Protein AF-A0A1L9BIW6-F1 (afdb_monomer)

Solvent-accessible surface area (backbone atoms only — not comparable to full-atom values): 11703 Å² total; per-residue (Å²): 132,83,75,83,75,56,72,72,67,58,77,71,33,64,65,61,50,49,56,53,51,51,55,52,52,51,54,51,49,52,49,52,56,39,22,56,71,61,49,78,62,51,58,61,81,72,60,70,69,58,55,50,70,73,57,73,88,76,82,61,98,62,96,82,77,62,61,72,62,50,51,51,52,51,61,65,61,35,72,36,51,63,15,77,82,50,83,73,64,99,74,68,57,78,56,72,68,55,56,53,51,48,51,53,47,63,73,65,62,56,44,80,90,45,60,93,50,19,55,67,60,52,54,49,50,53,53,51,51,48,51,54,33,45,77,70,66,75,45,75,72,79,88,72,75,70,58,72,74,71,50,64,67,50,79,74,56,80,78,90,64,86,77,67,96,80,74,79,79,80,77,78,82,75,80,81,77,87,78,90,132

Radius of gyration: 25.52 Å; Cα contacts (8 Å, |Δi|>4): 72; chains: 1; bounding box: 66×35×83 Å

Secondary structure (DSSP, 8-state):
-PPPPPHHHHHT-HHHHHHHHHHHHHHHHHHHHHHHTT-S-SS----HHHHHHHS-----SS----HHHHHHHHHHHS--TTSTT----SSPPPPHHHHHHHHHHHHH---SSSGGG-HHHHHHHHHHHHHHHHHTT-SSSGGG--STTTHHHHTTS-------TTPPPPPP----PPPP-

Foldseek 3Di:
DDDPDDPVVVVPDPVVVVVVVVLVVVLVVVLLVCQLVQHDDQAPDDPVVVVCVVDDDPPDPDDPDDPSVVVSCVSNNDRSQSHPPPPDDPDGDDDPVVVVVVVVCVVLVQDPPACVSPVPVVVVVLVVVLVVCVVVVNDDHPPPPPDPPRVVVVVPDPPPDDDDPDDDDDDDDPPDDDDDD

Sequence (181 aa):
MASPRTPLATDYDAEHFRQFGHQLVDQLADHLARTTRREGPVLPWAPPEVHLANFPADFPEEPTGDVPALLARVVEGSHHLHHPHYVGHQVSAPLPLAALCDFVSSFLNNGMAVYDMGPIVTAMEHNVLGWMAGKRGLLPRADDARWAGVAAHHAHQPAHHGRGPGSPAPGGVRAIGMHPR

Mean predicted aligned error: 12.95 Å

Organism: NCBI:txid83449

pLDDT: mean 78.14, std 21.69, range [30.7, 97.88]

Structure (mmCIF, N/CA/C/O backbone):
data_AF-A0A1L9BIW6-F1
#
_entry.id   AF-A0A1L9BIW6-F1
#
loop_
_atom_site.group_PDB
_atom_site.id
_atom_site.type_symbol
_atom_site.label_atom_id
_atom_site.label_alt_id
_atom_site.label_comp_id
_atom_site.label_asym_id
_atom_site.label_entity_id
_atom_site.label_seq_id
_atom_site.pdbx_PDB_ins_code
_atom_site.Cartn_x
_atom_site.Cartn_y
_atom_site.Cartn_z
_atom_site.occupancy
_atom_site.B_iso_or_equiv
_atom_site.auth_seq_id
_atom_site.auth_comp_id
_atom_site.auth_asym_id
_atom_site.auth_atom_id
_atom_site.pdbx_PDB_model_num
ATOM 1 N N . MET A 1 1 ? 29.116 7.089 29.572 1.00 40.28 1 MET A N 1
ATOM 2 C CA . MET A 1 1 ? 27.753 7.586 29.290 1.00 40.28 1 MET A CA 1
ATOM 3 C C . MET A 1 1 ? 27.655 7.765 27.787 1.00 40.28 1 MET A C 1
ATOM 5 O O . MET A 1 1 ? 28.482 8.483 27.245 1.00 40.28 1 MET A O 1
ATOM 9 N N . ALA A 1 2 ? 26.777 7.025 27.109 1.00 45.25 2 ALA A N 1
ATOM 10 C CA . ALA A 1 2 ? 26.604 7.167 25.664 1.00 45.25 2 ALA A CA 1
ATOM 11 C C . ALA A 1 2 ? 25.952 8.527 25.370 1.00 45.25 2 ALA A C 1
ATOM 13 O O . ALA A 1 2 ? 24.979 8.881 26.034 1.00 45.25 2 ALA A O 1
ATOM 14 N N . SER A 1 3 ? 26.507 9.295 24.428 1.00 46.97 3 SER A N 1
ATOM 15 C CA . SER A 1 3 ? 25.898 10.550 23.976 1.00 46.97 3 SER A CA 1
ATOM 16 C C . SER A 1 3 ? 24.478 10.288 23.458 1.00 46.97 3 SER A C 1
ATOM 18 O O . SER A 1 3 ? 24.279 9.279 22.773 1.00 46.97 3 SER A O 1
ATOM 20 N N . PRO A 1 4 ? 23.499 11.164 23.751 1.00 54.94 4 PRO A N 1
ATOM 21 C CA . PRO A 1 4 ? 22.156 11.027 23.202 1.00 54.94 4 PRO A CA 1
ATOM 22 C C . PRO A 1 4 ? 22.244 11.064 21.672 1.00 54.94 4 PRO A C 1
ATOM 24 O O . PRO A 1 4 ? 22.843 11.977 21.100 1.00 54.94 4 PRO A O 1
ATOM 27 N N . ARG A 1 5 ? 21.713 10.030 21.007 1.00 52.25 5 ARG A N 1
ATOM 28 C CA . ARG A 1 5 ? 21.659 9.974 19.541 1.00 52.25 5 ARG A CA 1
ATOM 29 C C . ARG A 1 5 ? 20.763 11.120 19.062 1.00 52.25 5 ARG A C 1
ATOM 31 O O . ARG A 1 5 ? 19.693 11.333 19.621 1.00 52.25 5 ARG A O 1
ATOM 38 N N . THR A 1 6 ? 21.208 11.868 18.054 1.00 58.28 6 THR A N 1
ATOM 39 C CA . THR A 1 6 ? 20.389 12.887 17.380 1.00 58.28 6 THR A CA 1
ATOM 40 C C . THR A 1 6 ? 19.095 12.234 16.867 1.00 58.28 6 THR A C 1
ATOM 42 O O . THR A 1 6 ? 19.199 11.116 16.363 1.00 58.28 6 THR A O 1
ATOM 45 N N . PRO A 1 7 ? 17.914 12.883 16.944 1.00 62.03 7 PRO A N 1
ATOM 46 C CA . PRO A 1 7 ? 16.628 12.302 16.528 1.00 62.03 7 PRO A CA 1
ATOM 47 C C . PRO A 1 7 ? 16.679 11.582 15.171 1.00 62.03 7 PRO A C 1
ATOM 49 O O . PRO A 1 7 ? 16.325 10.409 15.091 1.00 62.03 7 PRO A O 1
ATOM 52 N N . LEU A 1 8 ? 17.325 12.202 14.175 1.00 62.53 8 LEU A N 1
ATOM 53 C CA . LEU A 1 8 ? 17.546 11.630 12.839 1.00 62.53 8 LEU A CA 1
ATOM 54 C C . LEU A 1 8 ? 18.271 10.275 12.844 1.00 62.53 8 LEU A C 1
ATOM 56 O O . LEU A 1 8 ? 18.006 9.428 12.006 1.00 62.53 8 LEU A O 1
ATOM 60 N N . ALA A 1 9 ? 19.201 10.034 13.770 1.00 63.59 9 ALA A N 1
ATOM 61 C CA . ALA A 1 9 ? 19.929 8.766 13.841 1.00 63.59 9 ALA A CA 1
ATOM 62 C C . ALA A 1 9 ? 19.071 7.608 14.381 1.00 63.59 9 ALA A C 1
ATOM 64 O O . ALA A 1 9 ? 19.502 6.457 14.294 1.00 63.59 9 ALA A O 1
ATOM 65 N N . THR A 1 10 ? 17.911 7.915 14.964 1.00 68.12 10 THR A N 1
ATOM 66 C CA . THR A 1 10 ? 16.912 6.939 15.420 1.00 68.12 10 THR A CA 1
ATOM 67 C C . THR A 1 10 ? 15.959 6.576 14.279 1.00 68.12 10 THR A C 1
ATOM 69 O O . THR A 1 10 ? 15.594 5.414 14.150 1.00 68.12 10 THR A O 1
ATOM 72 N N . ASP A 1 11 ? 15.648 7.527 13.390 1.00 75.38 11 ASP A N 1
ATOM 73 C CA . ASP A 1 11 ? 14.754 7.313 12.238 1.00 75.38 11 ASP A CA 1
ATOM 74 C C . ASP A 1 11 ? 15.328 6.337 11.194 1.00 75.38 11 ASP A C 1
ATOM 76 O O . ASP A 1 11 ? 14.584 5.653 10.495 1.00 75.38 11 ASP A O 1
ATOM 80 N N . TYR A 1 12 ? 16.658 6.231 11.108 1.00 86.44 12 TYR A N 1
ATOM 81 C CA . TYR A 1 12 ? 17.356 5.264 10.246 1.00 86.44 12 TYR A CA 1
ATOM 82 C C . TYR A 1 12 ? 17.760 3.973 10.980 1.00 86.44 12 TYR A C 1
ATOM 84 O O . TYR A 1 12 ? 18.622 3.231 10.501 1.00 86.44 12 TYR A O 1
ATOM 92 N N . ASP A 1 13 ? 17.188 3.692 12.153 1.00 92.25 13 ASP A N 1
ATOM 93 C CA . ASP A 1 13 ? 17.467 2.451 12.869 1.00 92.25 13 ASP A CA 1
ATOM 94 C C . ASP A 1 13 ? 16.784 1.250 12.195 1.00 92.25 13 ASP A C 1
ATOM 96 O O . ASP A 1 13 ? 15.559 1.102 12.187 1.00 92.25 13 ASP A O 1
ATOM 100 N N . ALA A 1 14 ? 17.607 0.355 11.648 1.00 94.44 14 ALA A N 1
ATOM 101 C CA . ALA A 1 14 ? 17.153 -0.841 10.952 1.00 94.44 14 ALA A CA 1
ATOM 102 C C . ALA A 1 14 ? 16.340 -1.790 11.845 1.00 94.44 14 ALA A C 1
ATOM 104 O O . ALA A 1 14 ? 15.481 -2.511 11.334 1.00 94.44 14 ALA A O 1
ATOM 105 N N . GLU A 1 15 ? 16.596 -1.816 13.156 1.00 94.88 15 GLU A N 1
ATOM 106 C CA . GLU A 1 15 ? 15.867 -2.702 14.063 1.00 94.88 15 GLU A CA 1
ATOM 107 C C . GLU A 1 15 ? 14.480 -2.146 14.402 1.00 94.88 15 GLU A C 1
ATOM 109 O O . GLU A 1 15 ? 13.501 -2.894 14.383 1.00 94.88 15 GLU A O 1
ATOM 114 N N . HIS A 1 16 ? 14.357 -0.828 14.580 1.00 90.88 16 HIS A N 1
ATOM 115 C CA . HIS A 1 16 ? 13.048 -0.176 14.658 1.00 90.88 16 HIS A CA 1
ATOM 116 C C . HIS A 1 16 ? 12.237 -0.395 13.372 1.00 90.88 16 HIS A C 1
ATOM 118 O O . HIS A 1 16 ? 11.072 -0.788 13.446 1.00 90.88 16 HIS A O 1
ATOM 124 N N . PHE A 1 17 ? 12.855 -0.233 12.192 1.00 93.38 17 PHE A N 1
ATOM 125 C CA . PHE A 1 17 ? 12.201 -0.530 10.911 1.00 93.38 17 PHE A CA 1
ATOM 126 C C . PHE A 1 17 ? 11.739 -1.990 10.821 1.00 93.38 17 PHE A C 1
ATOM 128 O O . PHE A 1 17 ? 10.617 -2.253 10.391 1.00 93.38 17 PHE A O 1
ATOM 135 N N . ARG A 1 18 ? 12.572 -2.946 11.252 1.00 95.50 18 ARG A N 1
ATOM 136 C CA . ARG A 1 18 ? 12.229 -4.375 11.264 1.00 95.50 18 ARG A CA 1
ATOM 137 C C . ARG A 1 18 ? 10.993 -4.641 12.118 1.00 95.50 18 ARG A C 1
ATOM 139 O O . ARG A 1 18 ? 10.052 -5.270 11.640 1.00 95.50 18 ARG A O 1
ATOM 146 N N . GLN A 1 19 ? 11.001 -4.186 13.368 1.00 94.56 19 GLN A N 1
ATOM 147 C CA . GLN A 1 19 ? 9.917 -4.447 14.316 1.00 94.56 19 GLN A CA 1
ATOM 148 C C . GLN A 1 19 ? 8.600 -3.840 13.831 1.00 94.56 19 GLN A C 1
ATOM 150 O O . GLN A 1 19 ? 7.589 -4.539 13.751 1.00 94.56 19 GLN A O 1
ATOM 155 N N . PHE A 1 20 ? 8.636 -2.570 13.425 1.00 92.56 20 PHE A N 1
ATOM 156 C CA . PHE A 1 20 ? 7.464 -1.878 12.903 1.00 92.56 20 PHE A CA 1
ATOM 157 C C . PHE A 1 20 ? 6.966 -2.490 11.584 1.00 92.56 20 PHE A C 1
ATOM 159 O O . PHE A 1 20 ? 5.767 -2.697 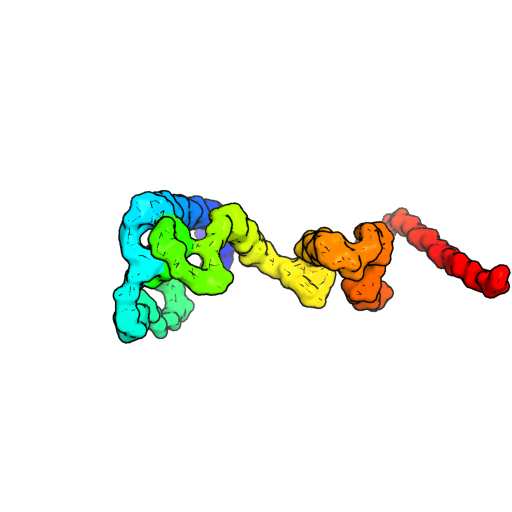11.408 1.00 92.56 20 PHE A O 1
ATOM 166 N N . GLY A 1 21 ? 7.877 -2.848 10.675 1.00 94.69 21 GLY A N 1
ATOM 167 C CA . GLY A 1 21 ? 7.543 -3.495 9.409 1.00 94.69 21 GLY A CA 1
ATOM 168 C C . GLY A 1 21 ? 6.847 -4.845 9.597 1.00 94.69 21 GLY A C 1
ATOM 169 O O . GLY A 1 21 ? 5.845 -5.106 8.934 1.00 94.69 21 GLY A O 1
ATOM 170 N N . HIS A 1 22 ? 7.316 -5.683 10.527 1.00 96.31 22 HIS A N 1
ATOM 171 C CA . HIS A 1 22 ? 6.641 -6.943 10.858 1.00 96.31 22 HIS A CA 1
ATOM 172 C C . HIS A 1 22 ? 5.250 -6.709 11.446 1.00 96.31 22 HIS A C 1
ATOM 174 O O . HIS A 1 22 ? 4.289 -7.308 10.972 1.00 96.31 22 HIS A O 1
ATOM 180 N N . GLN A 1 23 ? 5.128 -5.781 12.399 1.00 95.25 23 GLN A N 1
ATOM 181 C CA . GLN A 1 23 ? 3.837 -5.431 12.987 1.00 95.25 23 GLN A CA 1
ATOM 182 C C . GLN A 1 23 ? 2.830 -4.962 11.923 1.00 95.25 23 GLN A C 1
ATOM 184 O O . GLN A 1 23 ? 1.662 -5.344 11.967 1.00 95.25 23 GLN A O 1
ATOM 189 N N . LEU A 1 24 ? 3.268 -4.156 10.951 1.00 95.62 24 LEU A N 1
ATOM 190 C CA . LEU A 1 24 ? 2.417 -3.703 9.850 1.00 95.62 24 LEU A CA 1
ATOM 191 C C . LEU A 1 24 ? 1.982 -4.862 8.944 1.00 95.62 24 LEU A C 1
ATOM 193 O O . LEU A 1 24 ? 0.813 -4.942 8.564 1.00 95.62 24 LEU A O 1
ATOM 197 N N . VAL A 1 25 ? 2.904 -5.765 8.600 1.00 96.75 25 VAL A N 1
ATOM 198 C CA . VAL A 1 25 ? 2.581 -6.954 7.798 1.00 96.75 25 VAL A CA 1
ATOM 199 C C . VAL A 1 25 ? 1.550 -7.827 8.513 1.00 96.75 25 VAL A C 1
ATOM 201 O O . VAL A 1 25 ? 0.595 -8.258 7.868 1.00 96.75 25 VAL A O 1
ATOM 204 N N . ASP A 1 26 ? 1.685 -8.023 9.826 1.00 96.75 26 ASP A N 1
ATOM 205 C CA . ASP A 1 26 ? 0.720 -8.781 10.628 1.00 96.75 26 ASP A CA 1
ATOM 206 C C . ASP A 1 26 ? -0.667 -8.116 10.607 1.00 96.75 26 ASP A C 1
ATOM 208 O O . ASP A 1 26 ? -1.667 -8.773 10.317 1.00 96.75 26 ASP A O 1
ATOM 212 N N . GLN A 1 27 ? -0.740 -6.793 10.795 1.00 95.56 27 GLN A N 1
ATOM 213 C CA . GLN A 1 27 ? -2.006 -6.049 10.721 1.00 95.56 27 GLN A CA 1
ATOM 214 C C . GLN A 1 27 ? -2.697 -6.181 9.354 1.00 95.56 27 GLN A C 1
ATOM 216 O O . GLN A 1 27 ? -3.917 -6.365 9.281 1.00 95.56 27 GLN A O 1
ATOM 221 N N . LEU A 1 28 ? -1.933 -6.097 8.260 1.00 96.94 28 LEU A N 1
ATOM 222 C CA . LEU A 1 28 ? -2.460 -6.249 6.902 1.00 96.94 28 LEU A CA 1
ATOM 223 C C . LEU A 1 28 ? -2.888 -7.694 6.612 1.00 96.94 28 LEU A C 1
ATOM 225 O O . LEU A 1 28 ? -3.906 -7.907 5.949 1.00 96.94 28 LEU A O 1
ATOM 229 N N . ALA A 1 29 ? -2.150 -8.682 7.121 1.00 97.44 29 ALA A N 1
ATOM 230 C CA . ALA A 1 29 ? -2.505 -10.093 7.005 1.00 97.44 29 ALA A CA 1
ATOM 231 C C . ALA A 1 29 ? -3.811 -10.406 7.751 1.00 97.44 29 ALA A C 1
ATOM 233 O O . ALA 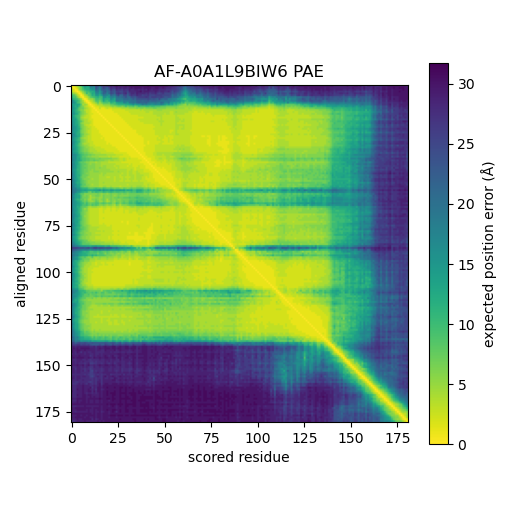A 1 29 ? -4.693 -11.063 7.192 1.00 97.44 29 ALA A O 1
ATOM 234 N N . ASP A 1 30 ? -3.980 -9.870 8.961 1.00 97.12 30 ASP A N 1
ATOM 235 C CA . ASP A 1 30 ? -5.214 -10.000 9.734 1.00 97.12 30 ASP A CA 1
ATOM 236 C C . ASP A 1 30 ? -6.399 -9.341 9.018 1.00 97.12 30 ASP A C 1
ATOM 238 O O . ASP A 1 30 ? -7.475 -9.933 8.917 1.00 97.12 30 ASP A O 1
ATOM 242 N N . HIS A 1 31 ? -6.214 -8.136 8.469 1.00 96.50 31 HIS A N 1
ATOM 243 C CA . HIS A 1 31 ? -7.241 -7.470 7.666 1.00 96.50 31 HIS A CA 1
ATOM 244 C C . HIS A 1 31 ? -7.634 -8.299 6.432 1.00 96.50 31 HIS A C 1
ATOM 246 O O . HIS A 1 31 ? -8.823 -8.511 6.177 1.00 96.50 31 HIS A O 1
ATOM 252 N N . LEU A 1 32 ? -6.654 -8.820 5.688 1.00 97.25 32 LEU A N 1
ATOM 253 C CA . LEU A 1 32 ? -6.894 -9.687 4.533 1.00 97.25 32 LEU A CA 1
ATOM 254 C C . LEU A 1 32 ? -7.676 -10.948 4.932 1.00 97.25 32 LEU A C 1
ATOM 256 O O . LEU A 1 32 ? -8.625 -11.337 4.248 1.00 97.25 32 LEU A O 1
ATOM 260 N N . ALA A 1 33 ? -7.316 -11.581 6.050 1.00 97.88 33 ALA A N 1
ATOM 261 C CA . ALA A 1 33 ? -8.000 -12.770 6.549 1.00 97.88 33 ALA A CA 1
ATOM 262 C C . ALA A 1 33 ? -9.465 -12.486 6.918 1.00 97.88 33 ALA A C 1
ATOM 264 O O . ALA A 1 33 ? -10.347 -13.252 6.526 1.00 97.88 33 ALA A O 1
ATOM 265 N N . ARG A 1 34 ? -9.741 -11.381 7.622 1.00 97.19 34 ARG A N 1
ATOM 266 C CA . ARG A 1 34 ? -11.109 -10.983 7.997 1.00 97.19 34 ARG A CA 1
ATOM 267 C C . ARG A 1 34 ? -11.963 -10.653 6.773 1.00 97.19 34 ARG A C 1
ATOM 269 O O . ARG A 1 34 ? -13.042 -11.215 6.582 1.00 97.19 34 ARG A O 1
ATOM 276 N N . THR A 1 35 ? -11.460 -9.789 5.895 1.00 96.12 35 THR A N 1
ATOM 277 C CA . THR A 1 35 ? -12.210 -9.322 4.717 1.00 96.12 35 THR A CA 1
ATOM 278 C C . THR A 1 35 ? -12.540 -10.464 3.760 1.00 96.12 35 THR A C 1
ATOM 280 O O . THR A 1 35 ? -13.684 -10.597 3.324 1.00 96.12 35 THR A O 1
ATOM 283 N N . THR A 1 36 ? -11.592 -11.368 3.497 1.00 96.19 36 THR A N 1
ATOM 284 C CA . THR A 1 36 ? -11.828 -12.547 2.641 1.00 96.19 36 THR A CA 1
ATOM 285 C C . THR A 1 36 ? -12.839 -13.535 3.234 1.00 96.19 36 THR A C 1
ATOM 287 O O . THR A 1 36 ? -13.532 -14.228 2.485 1.00 96.19 36 THR A O 1
ATOM 290 N N . ARG A 1 37 ? -13.002 -13.556 4.564 1.00 97.75 37 ARG A N 1
ATOM 291 C CA . ARG A 1 37 ? -14.045 -14.316 5.280 1.00 97.75 37 ARG A CA 1
ATOM 292 C C . ARG A 1 37 ? -15.410 -13.629 5.314 1.00 97.75 37 ARG A C 1
ATOM 294 O O . ARG A 1 37 ? -16.349 -14.204 5.857 1.00 97.75 37 ARG A O 1
ATOM 301 N N . ARG A 1 38 ? -15.549 -12.473 4.657 1.00 95.94 38 ARG A N 1
ATOM 302 C CA . ARG A 1 38 ? -16.767 -11.644 4.628 1.00 95.94 38 ARG A CA 1
ATOM 303 C C . ARG A 1 38 ? -17.100 -11.013 5.983 1.00 95.94 38 ARG A C 1
ATOM 305 O O . ARG A 1 38 ? -18.269 -10.815 6.307 1.00 95.94 38 ARG A O 1
ATOM 312 N N . GLU A 1 39 ? -16.081 -10.756 6.794 1.00 96.25 39 GLU A N 1
ATOM 313 C CA . GLU A 1 39 ? -16.238 -10.027 8.048 1.00 96.25 39 GLU A CA 1
ATOM 314 C C . GLU A 1 39 ? -16.193 -8.517 7.781 1.00 96.25 39 GLU A C 1
ATOM 316 O O . GLU A 1 39 ? -15.381 -8.045 6.984 1.00 96.25 39 GLU A O 1
ATOM 321 N N . GLY A 1 40 ? -17.051 -7.764 8.475 1.00 94.19 40 GLY A N 1
ATOM 322 C CA . GLY A 1 40 ? -17.174 -6.315 8.306 1.00 94.19 40 GLY A CA 1
ATOM 323 C C . GLY A 1 40 ? -17.965 -5.889 7.057 1.00 94.19 40 GLY A C 1
ATOM 324 O O . GLY A 1 40 ? -18.431 -6.724 6.278 1.00 94.19 40 GLY A O 1
ATOM 325 N N . PRO A 1 41 ? -18.199 -4.579 6.879 1.00 94.81 41 PRO A N 1
ATOM 326 C CA . PRO A 1 41 ? -18.848 -4.046 5.686 1.00 94.81 41 PRO A CA 1
ATOM 327 C C . PRO A 1 41 ? -17.863 -3.944 4.508 1.00 94.81 41 PRO A C 1
ATOM 329 O O . PRO A 1 41 ? -16.704 -3.609 4.693 1.00 94.81 41 PRO A O 1
ATOM 332 N N . VAL A 1 42 ? -18.340 -4.110 3.267 1.00 95.00 42 VAL A N 1
ATOM 333 C CA . VAL A 1 42 ? -17.534 -3.820 2.054 1.00 95.00 42 VAL A CA 1
ATOM 334 C C . VAL A 1 42 ? -17.048 -2.362 2.034 1.00 95.00 42 VAL A C 1
ATOM 336 O O . VAL A 1 42 ? -15.931 -2.066 1.614 1.00 95.00 42 VAL A O 1
ATOM 339 N N . LEU A 1 43 ? -17.916 -1.448 2.469 1.00 94.50 43 LEU A N 1
ATOM 340 C CA . LEU A 1 43 ? -17.637 -0.027 2.608 1.00 94.50 43 LEU A CA 1
ATOM 341 C C . LEU A 1 43 ? -18.133 0.432 3.988 1.00 94.50 43 LEU A C 1
ATOM 343 O O . LEU A 1 43 ? -19.350 0.477 4.196 1.00 94.50 43 LEU A O 1
ATOM 347 N N . PRO A 1 44 ? -17.235 0.801 4.913 1.00 94.12 44 PRO A N 1
ATOM 348 C CA . PRO A 1 44 ? -17.587 1.446 6.175 1.00 94.12 44 PRO A CA 1
ATOM 349 C C . PRO A 1 44 ? -17.951 2.919 5.923 1.00 94.12 44 PRO A C 1
ATOM 351 O O . PRO A 1 44 ? -17.208 3.837 6.262 1.00 94.12 44 PRO A O 1
ATOM 354 N N . TRP A 1 45 ? -19.077 3.147 5.244 1.00 95.06 45 TRP A N 1
ATOM 355 C CA . TRP A 1 45 ? -19.492 4.483 4.822 1.00 95.06 45 TRP A CA 1
ATOM 356 C C . TRP A 1 45 ? -19.778 5.395 6.020 1.00 95.06 45 TRP A C 1
ATOM 358 O O . TRP A 1 45 ? -20.519 5.016 6.930 1.00 95.06 45 TRP A O 1
ATOM 368 N N . ALA A 1 46 ? -19.270 6.625 5.966 1.00 95.44 46 ALA A N 1
ATOM 369 C CA . ALA A 1 46 ? -19.687 7.714 6.836 1.00 95.44 46 ALA A CA 1
ATOM 370 C C . ALA A 1 46 ? -19.724 9.050 6.062 1.00 95.44 46 ALA A C 1
ATOM 372 O O . ALA A 1 46 ? -19.108 9.173 4.998 1.00 95.44 46 ALA A O 1
ATOM 373 N N . PRO A 1 47 ? -20.439 10.070 6.575 1.00 96.31 47 PRO A N 1
ATOM 374 C CA . PRO A 1 47 ? -20.364 11.423 6.035 1.00 96.31 47 PRO A CA 1
ATOM 375 C C . PRO A 1 47 ? -18.925 11.976 6.068 1.00 96.31 47 PRO A C 1
ATOM 377 O O . PRO A 1 47 ? -18.175 11.654 6.998 1.00 96.31 47 PRO A O 1
ATOM 380 N N . PRO A 1 48 ? -18.521 12.834 5.110 1.00 95.00 48 PRO A N 1
ATOM 381 C CA . PRO A 1 48 ? -17.175 13.413 5.066 1.00 95.00 48 PRO A CA 1
ATOM 382 C C . PRO A 1 48 ? -16.738 14.080 6.374 1.00 95.00 48 PRO A C 1
ATOM 384 O O . PRO A 1 48 ? -15.576 13.979 6.757 1.00 95.00 48 PRO A O 1
ATOM 387 N N . GLU A 1 49 ? -17.664 14.710 7.095 1.00 95.56 49 GLU A N 1
ATOM 388 C CA . GLU A 1 49 ? -17.403 15.400 8.360 1.00 95.56 49 GLU A CA 1
ATOM 389 C C . GLU A 1 49 ? -16.940 14.428 9.453 1.00 95.56 49 GLU A C 1
ATOM 391 O O . GLU A 1 49 ? -16.081 14.771 10.265 1.00 95.56 49 GLU A O 1
ATOM 396 N N . VAL A 1 50 ? -17.456 13.194 9.442 1.00 94.12 50 VAL A N 1
ATOM 397 C CA . VAL A 1 50 ? -17.029 12.128 10.360 1.00 94.12 50 VAL A CA 1
ATOM 398 C C . VAL A 1 50 ? -15.601 11.696 10.036 1.00 94.12 50 VAL A C 1
ATOM 400 O O . VAL A 1 50 ? -14.786 11.530 10.941 1.00 94.12 50 VAL A O 1
ATOM 403 N N . HIS A 1 51 ? -15.260 11.553 8.754 1.00 92.25 51 HIS A N 1
ATOM 404 C CA . HIS A 1 51 ? -13.894 11.217 8.352 1.00 92.25 51 HIS A CA 1
ATOM 405 C C . HIS A 1 51 ? -12.909 12.343 8.686 1.00 92.25 51 HIS A C 1
ATOM 407 O O . HIS A 1 51 ? -11.848 12.063 9.232 1.00 92.25 51 HIS A O 1
ATOM 413 N N . LEU A 1 52 ? -13.270 13.607 8.451 1.00 93.06 52 LEU A N 1
ATOM 414 C CA . LEU A 1 52 ? -12.439 14.754 8.830 1.00 93.06 52 LEU A CA 1
ATOM 415 C C . LEU A 1 52 ? -12.183 14.795 10.341 1.00 93.06 52 LEU A C 1
ATOM 417 O O . LEU A 1 52 ? -11.042 14.957 10.765 1.00 93.06 52 LEU A O 1
ATOM 421 N N . ALA A 1 53 ? -13.217 14.573 11.157 1.00 91.88 53 ALA A N 1
ATOM 422 C CA . ALA A 1 53 ? -13.072 14.511 12.611 1.00 91.88 53 ALA A CA 1
ATOM 423 C C . ALA A 1 53 ? -12.183 13.340 13.077 1.00 91.88 53 ALA A C 1
ATOM 425 O O . ALA A 1 53 ? -11.499 13.450 14.093 1.00 91.88 53 ALA A O 1
ATOM 426 N N . ASN A 1 54 ? -12.156 12.233 12.328 1.00 89.75 54 ASN A N 1
ATOM 427 C CA . ASN A 1 54 ? -11.326 11.065 12.633 1.00 89.75 54 ASN A CA 1
ATOM 428 C C . ASN A 1 54 ? -9.845 11.238 12.248 1.00 89.75 54 ASN A C 1
ATOM 430 O O . ASN A 1 54 ? -9.015 10.445 12.698 1.00 89.75 54 ASN A O 1
ATOM 434 N N . PHE A 1 55 ? -9.497 12.250 11.448 1.00 90.38 55 PHE A N 1
ATOM 435 C CA . PHE A 1 55 ? -8.128 12.539 11.006 1.00 90.38 55 PHE A CA 1
ATOM 436 C C . PHE A 1 55 ? -7.778 14.024 11.231 1.00 90.38 55 PHE A C 1
ATOM 438 O O . PHE A 1 55 ? -7.640 14.774 10.263 1.00 90.38 55 PHE A O 1
ATOM 445 N N . PRO A 1 56 ? -7.641 14.466 12.499 1.00 84.94 56 PRO A N 1
ATOM 446 C CA . PRO A 1 56 ? -7.337 15.858 12.814 1.00 84.94 56 PRO A CA 1
ATOM 447 C C . PRO A 1 56 ? -5.956 16.276 12.291 1.00 84.94 56 PRO A C 1
ATOM 449 O O . PRO A 1 56 ? -5.000 15.499 12.287 1.00 84.94 56 PRO A O 1
ATOM 452 N N . ALA A 1 57 ? -5.873 17.529 11.854 1.00 78.38 57 ALA A N 1
ATOM 453 C CA . ALA A 1 57 ? -4.736 18.124 11.160 1.00 78.38 57 ALA A CA 1
ATOM 454 C C . ALA A 1 57 ? -3.940 19.067 12.082 1.00 78.38 57 ALA A C 1
ATOM 456 O O . ALA A 1 57 ? -3.743 20.237 11.761 1.00 78.38 57 ALA A O 1
ATOM 457 N N . ASP A 1 58 ? -3.499 18.561 13.236 1.00 83.69 58 ASP A N 1
ATOM 458 C CA . ASP A 1 58 ? -2.860 19.387 14.274 1.00 83.69 58 ASP A CA 1
ATOM 459 C C . ASP A 1 58 ? -1.350 19.618 14.049 1.00 83.69 58 ASP A C 1
ATOM 461 O O . ASP A 1 58 ? -0.755 20.421 14.760 1.00 83.69 58 ASP A O 1
ATOM 465 N N . PHE A 1 59 ? -0.742 18.916 13.076 1.00 86.75 59 PHE A N 1
ATOM 466 C CA . PHE A 1 59 ? 0.648 19.033 12.582 1.00 86.75 59 PHE A CA 1
ATOM 467 C C . PHE A 1 59 ? 1.660 19.689 13.553 1.00 86.75 59 PHE A C 1
ATOM 469 O O . PHE A 1 59 ? 2.172 20.775 13.265 1.00 86.75 59 PHE A O 1
ATOM 476 N N . PRO A 1 60 ? 1.955 19.049 14.702 1.00 89.06 60 PRO A N 1
ATOM 477 C CA . PRO A 1 60 ? 2.890 19.585 15.688 1.00 89.06 60 PRO A CA 1
ATOM 478 C C . PRO A 1 60 ? 4.334 19.606 15.163 1.00 89.06 60 PRO A C 1
ATOM 480 O O . PRO A 1 60 ? 4.690 18.821 14.285 1.00 89.06 60 PRO A O 1
ATOM 483 N N . GLU A 1 61 ? 5.175 20.476 15.738 1.00 87.19 61 GLU A N 1
ATOM 484 C CA . GLU A 1 61 ? 6.608 20.566 15.394 1.00 87.19 61 GLU A CA 1
ATOM 485 C C . GLU A 1 61 ? 7.359 19.252 15.654 1.00 87.19 61 GLU A C 1
ATOM 487 O O . GLU A 1 61 ? 8.229 18.878 14.873 1.00 87.19 61 GLU A O 1
ATOM 492 N N . GLU A 1 62 ? 6.988 18.533 16.717 1.00 84.94 62 GLU A N 1
ATOM 493 C CA . GLU A 1 62 ? 7.540 17.221 17.057 1.00 84.94 62 GLU A CA 1
ATOM 494 C C . GLU A 1 62 ? 6.491 16.118 16.849 1.00 84.94 62 GLU A C 1
ATOM 496 O O . GLU A 1 62 ? 5.318 16.326 17.182 1.00 84.94 62 GLU A O 1
ATOM 501 N N . PRO A 1 63 ? 6.869 14.923 16.356 1.00 82.25 63 PRO A N 1
ATOM 502 C CA . PRO A 1 63 ? 5.932 13.819 16.177 1.00 82.25 63 PRO A CA 1
ATOM 503 C C . PRO A 1 63 ? 5.342 13.354 17.517 1.00 82.25 63 PRO A C 1
ATOM 505 O O . PRO A 1 63 ? 6.056 12.881 18.397 1.00 82.25 63 PRO A O 1
ATOM 508 N N . THR A 1 64 ? 4.019 13.440 17.665 1.00 82.25 64 THR A N 1
ATOM 509 C CA . THR A 1 64 ? 3.293 12.984 18.871 1.00 82.25 64 THR A CA 1
ATOM 510 C C . THR A 1 64 ? 2.331 11.824 18.606 1.00 82.25 64 THR A C 1
ATOM 512 O O . THR A 1 64 ? 1.678 11.334 19.526 1.00 82.25 64 THR A O 1
ATOM 515 N N . GLY A 1 65 ? 2.211 11.395 17.347 1.00 82.88 65 GLY A N 1
ATOM 516 C CA . GLY A 1 65 ? 1.240 10.393 16.920 1.00 82.88 65 GLY A CA 1
ATOM 517 C C . GLY A 1 65 ? 1.711 8.950 17.100 1.00 82.88 65 GLY A C 1
ATOM 518 O O . GLY A 1 65 ? 2.883 8.630 16.921 1.00 82.88 65 GLY A O 1
ATOM 519 N N . ASP A 1 66 ? 0.758 8.060 17.371 1.00 88.38 66 ASP A N 1
ATOM 520 C CA . ASP A 1 66 ? 0.933 6.609 17.281 1.00 88.38 66 ASP A CA 1
ATOM 521 C C . ASP A 1 66 ? 0.691 6.169 15.827 1.00 88.38 66 ASP A C 1
ATOM 523 O O . ASP A 1 66 ? -0.449 6.079 15.360 1.00 88.38 66 ASP A O 1
ATOM 527 N N . VAL A 1 67 ? 1.781 5.952 15.084 1.00 88.19 67 VAL A N 1
ATOM 528 C CA . VAL A 1 67 ? 1.726 5.534 13.675 1.00 88.19 67 VAL A CA 1
ATOM 529 C C . VAL A 1 67 ? 1.028 4.174 13.503 1.00 88.19 67 VAL A C 1
ATOM 531 O O . VAL A 1 67 ? 0.142 4.103 12.649 1.00 88.19 67 VAL A O 1
ATOM 534 N N . PRO A 1 68 ? 1.336 3.109 14.278 1.00 90.06 68 PRO A N 1
ATOM 535 C CA . PRO A 1 68 ? 0.557 1.870 14.237 1.00 90.06 68 PRO A CA 1
ATOM 536 C C . PRO A 1 68 ? -0.957 2.083 14.376 1.00 90.06 68 PRO A C 1
ATOM 538 O O . PRO A 1 68 ? -1.727 1.557 13.571 1.00 90.06 68 PRO A O 1
ATOM 541 N N . ALA A 1 69 ? -1.399 2.877 15.357 1.00 90.88 69 ALA A N 1
ATOM 542 C CA . ALA A 1 69 ? -2.822 3.151 15.559 1.00 90.88 69 ALA A CA 1
ATOM 543 C C . ALA A 1 69 ? -3.429 3.960 14.402 1.00 90.88 69 ALA A C 1
ATOM 545 O O . ALA A 1 69 ? -4.558 3.695 13.975 1.00 90.88 69 ALA A O 1
ATOM 546 N N . LEU A 1 70 ? -2.676 4.922 13.858 1.00 92.19 70 LEU A N 1
ATOM 547 C CA . LEU A 1 70 ? -3.079 5.685 12.680 1.00 92.19 70 LEU A CA 1
ATOM 548 C C . LEU A 1 70 ? -3.295 4.768 11.471 1.00 92.19 70 LEU A C 1
ATOM 550 O O . LEU A 1 70 ? -4.340 4.858 10.830 1.00 92.19 70 LEU A O 1
ATOM 554 N N . LEU A 1 71 ? -2.342 3.881 11.172 1.00 94.06 71 LEU A N 1
ATOM 555 C CA . LEU A 1 71 ? -2.436 2.957 10.040 1.00 94.06 71 LEU A CA 1
ATOM 556 C C . LEU A 1 71 ? -3.581 1.956 10.217 1.00 94.06 71 LEU A C 1
ATOM 558 O O . LEU A 1 71 ? -4.337 1.739 9.272 1.00 94.06 71 LEU A O 1
ATOM 562 N N . ALA A 1 72 ? -3.783 1.422 11.424 1.00 92.94 72 ALA A N 1
ATOM 563 C CA . ALA A 1 72 ? -4.926 0.562 11.721 1.00 92.94 72 ALA A CA 1
ATOM 564 C C . ALA A 1 72 ? -6.262 1.278 11.454 1.00 92.94 72 ALA A C 1
ATOM 566 O O . ALA A 1 72 ? -7.160 0.712 10.830 1.00 92.94 72 ALA A O 1
ATOM 567 N N . ARG A 1 73 ? -6.379 2.553 11.852 1.00 93.31 73 ARG A N 1
ATOM 568 C CA . ARG A 1 73 ? -7.562 3.380 11.574 1.00 93.31 73 ARG A CA 1
ATOM 569 C C . ARG A 1 73 ? -7.750 3.655 10.081 1.00 93.31 73 ARG A C 1
ATOM 571 O O . ARG A 1 73 ? -8.886 3.642 9.612 1.00 93.31 73 ARG A O 1
ATOM 578 N N . VAL A 1 74 ? -6.665 3.889 9.337 1.00 95.25 74 VAL A N 1
ATOM 579 C CA . VAL A 1 74 ? -6.710 4.028 7.870 1.00 95.25 74 VAL A CA 1
ATOM 580 C C . VAL A 1 74 ? -7.246 2.748 7.232 1.00 95.25 74 VAL A C 1
ATOM 582 O O . VAL A 1 74 ? -8.177 2.822 6.434 1.00 95.25 74 VAL A O 1
ATOM 585 N N . VAL A 1 75 ? -6.706 1.584 7.599 1.00 95.06 75 VAL A N 1
ATOM 586 C CA . VAL A 1 75 ? -7.133 0.283 7.061 1.00 95.06 75 VAL A CA 1
ATOM 587 C C . VAL A 1 75 ? -8.605 0.012 7.377 1.00 95.06 75 VA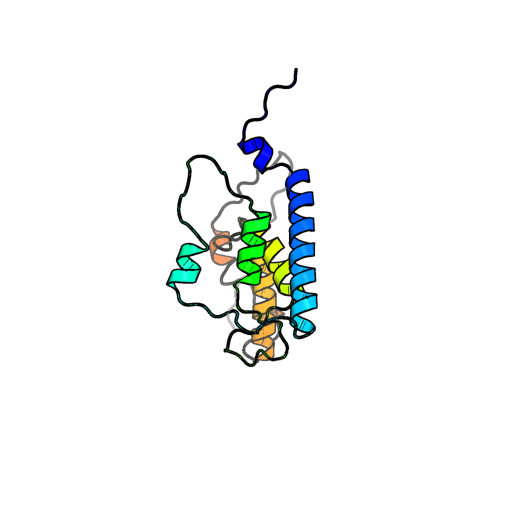L A C 1
ATOM 589 O O . VAL A 1 75 ? -9.371 -0.323 6.475 1.00 95.06 75 VAL A O 1
ATOM 592 N N . GLU A 1 76 ? -9.025 0.210 8.627 1.00 92.62 76 GLU A N 1
ATOM 593 C CA . GLU A 1 76 ? -10.399 -0.065 9.053 1.00 92.62 76 GLU A CA 1
ATOM 594 C C . GLU A 1 76 ? -11.413 0.867 8.378 1.00 92.62 76 GLU A C 1
ATOM 596 O O . GLU A 1 76 ? -12.461 0.406 7.937 1.00 92.62 76 GLU A O 1
ATOM 601 N N . GLY A 1 77 ? -11.088 2.157 8.238 1.00 93.75 77 GLY A N 1
ATOM 602 C CA . GLY A 1 77 ? -11.954 3.154 7.602 1.00 93.75 77 GLY A CA 1
ATOM 603 C C . GLY A 1 77 ? -11.927 3.172 6.070 1.00 9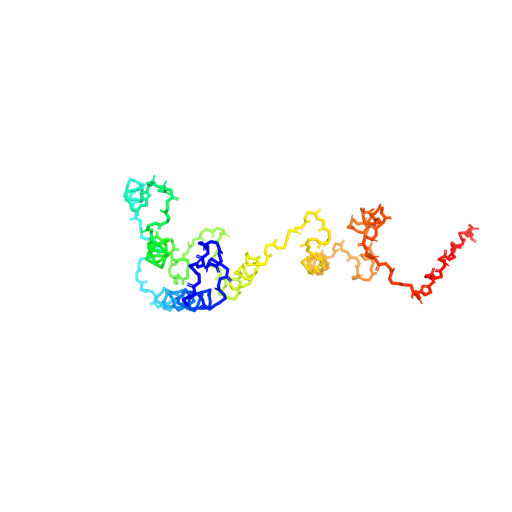3.75 77 GLY A C 1
ATOM 604 O O . GLY A 1 77 ? -12.641 3.974 5.468 1.00 93.75 77 GLY A O 1
ATOM 605 N N . SER A 1 78 ? -11.108 2.335 5.428 1.00 94.50 78 SER A N 1
ATOM 606 C CA . SER A 1 78 ? -11.013 2.263 3.966 1.00 94.50 78 SER A CA 1
ATOM 607 C C . SER A 1 78 ? -12.072 1.343 3.350 1.00 94.50 78 SER A C 1
ATOM 609 O O . SER A 1 78 ? -12.727 0.563 4.031 1.00 94.50 78 SER A O 1
ATOM 611 N N . HIS A 1 79 ? -12.227 1.397 2.025 1.00 94.25 79 HIS A N 1
ATOM 612 C CA . HIS A 1 79 ? -12.991 0.383 1.292 1.00 94.25 79 HIS A CA 1
ATOM 613 C C . HIS A 1 79 ? -12.298 -0.982 1.383 1.00 94.25 79 HIS A C 1
ATOM 615 O O . HIS A 1 79 ? -11.120 -1.110 1.048 1.00 94.25 79 HIS A O 1
ATOM 621 N N . HIS A 1 80 ? -13.039 -2.022 1.763 1.00 95.19 80 HIS A N 1
ATOM 622 C CA . HIS A 1 80 ? -12.514 -3.380 1.923 1.00 95.19 80 HIS A CA 1
ATOM 623 C C . HIS A 1 80 ? -12.574 -4.128 0.588 1.00 95.19 80 HIS A C 1
ATOM 625 O O . HIS A 1 80 ? -13.431 -4.981 0.360 1.00 95.19 80 HIS A O 1
ATOM 631 N N . LEU A 1 81 ? -11.664 -3.790 -0.329 1.00 94.88 81 LEU A N 1
ATOM 632 C CA . LEU A 1 81 ? -11.680 -4.310 -1.704 1.00 94.88 81 LEU A CA 1
ATOM 633 C C . LEU A 1 81 ? -11.542 -5.842 -1.779 1.00 94.88 81 LEU A C 1
ATOM 635 O O . LEU A 1 81 ? -12.089 -6.460 -2.689 1.00 94.88 81 LEU A O 1
ATOM 639 N N . HIS A 1 82 ? -10.843 -6.471 -0.827 1.00 95.44 82 HIS A N 1
ATOM 640 C CA . HIS A 1 82 ? -10.689 -7.934 -0.753 1.00 95.44 82 HIS A CA 1
ATOM 641 C C . HIS A 1 82 ? -11.945 -8.671 -0.270 1.00 95.44 82 HIS A C 1
ATOM 643 O O . HIS A 1 82 ? -11.975 -9.904 -0.284 1.00 95.44 82 HIS A O 1
ATOM 649 N N . HIS A 1 83 ? -12.984 -7.949 0.151 1.00 96.06 83 HIS A N 1
ATOM 650 C CA . HIS A 1 83 ? -14.232 -8.550 0.596 1.00 96.06 83 HIS A CA 1
ATOM 651 C C . HIS A 1 83 ? -14.958 -9.236 -0.585 1.00 96.06 83 HIS A C 1
ATOM 653 O O . HIS A 1 83 ? -15.229 -8.579 -1.584 1.00 96.06 83 HIS A O 1
ATOM 659 N N . PRO A 1 84 ? -15.374 -10.517 -0.509 1.00 94.00 84 PRO A N 1
ATOM 660 C CA . PRO A 1 84 ? -15.974 -11.237 -1.647 1.00 94.00 84 PRO A CA 1
ATOM 661 C C . PRO A 1 84 ? -17.274 -10.648 -2.217 1.00 94.00 84 PRO A C 1
ATOM 663 O O . PRO A 1 84 ? -17.646 -10.947 -3.347 1.00 94.00 84 PRO A O 1
ATOM 666 N N . HIS A 1 85 ? -18.004 -9.853 -1.429 1.00 94.25 85 HIS A N 1
ATOM 667 C CA . HIS A 1 85 ? -19.170 -9.086 -1.906 1.00 94.25 85 HIS A CA 1
ATOM 668 C C . HIS A 1 85 ? -18.810 -7.738 -2.546 1.00 94.25 85 HIS A C 1
ATOM 670 O O . HIS A 1 85 ? -19.706 -7.016 -2.977 1.00 94.25 85 HIS A O 1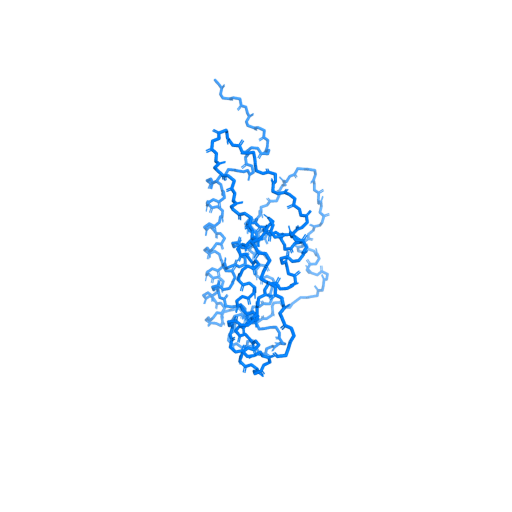
ATOM 676 N N . TYR A 1 86 ? -17.530 -7.371 -2.597 1.00 92.50 86 TYR A N 1
ATOM 677 C CA . TYR A 1 86 ? -17.088 -6.222 -3.366 1.00 92.50 86 TYR A CA 1
ATOM 678 C C . TYR A 1 86 ? -17.241 -6.534 -4.857 1.00 92.50 86 TYR A C 1
ATOM 680 O O . TYR A 1 86 ? -16.461 -7.276 -5.450 1.00 92.50 86 TYR A O 1
ATOM 688 N N . VAL A 1 87 ? -18.279 -5.961 -5.459 1.00 82.88 87 VAL A N 1
ATOM 689 C CA . VAL A 1 87 ? -18.540 -6.005 -6.902 1.00 82.88 87 VAL A CA 1
ATOM 690 C C . VAL A 1 87 ? -18.430 -4.575 -7.428 1.00 82.88 87 VAL A C 1
ATOM 692 O O . VAL A 1 87 ? -19.429 -3.937 -7.751 1.00 82.88 87 VAL A O 1
ATOM 695 N N . GLY A 1 88 ? -17.218 -4.020 -7.371 1.00 73.06 88 GLY A N 1
ATOM 696 C CA . GLY A 1 88 ? -16.979 -2.591 -7.575 1.00 73.06 88 GLY A CA 1
ATOM 697 C C . GLY A 1 88 ? -16.220 -2.211 -8.849 1.00 73.06 88 GLY A C 1
ATOM 698 O O . GLY A 1 88 ? -16.126 -2.978 -9.800 1.00 73.06 88 GLY A O 1
ATOM 699 N N . HIS A 1 89 ? -15.748 -0.961 -8.833 1.00 75.06 89 HIS A N 1
ATOM 700 C CA . HIS A 1 89 ? -15.215 -0.131 -9.921 1.00 75.06 89 HIS A CA 1
ATOM 701 C C . HIS A 1 89 ? -14.075 -0.742 -10.765 1.00 75.06 89 HIS A C 1
ATOM 703 O O . HIS A 1 89 ? -13.559 -1.819 -10.499 1.00 75.06 89 HIS A O 1
ATOM 709 N N . GLN A 1 90 ? -13.631 0.002 -11.787 1.00 86.75 90 GLN A N 1
ATOM 710 C CA . GLN A 1 90 ? -12.528 -0.387 -12.684 1.00 86.75 90 GLN A CA 1
ATOM 711 C C . GLN A 1 90 ? -11.200 -0.685 -11.957 1.00 86.75 90 GLN A C 1
ATOM 713 O O . GLN A 1 90 ? -10.332 -1.335 -12.534 1.00 86.75 90 GLN A O 1
ATOM 718 N N . VAL A 1 91 ? -11.038 -0.213 -10.716 1.00 84.50 91 VAL A N 1
ATOM 719 C CA . VAL A 1 91 ? -9.867 -0.467 -9.868 1.00 84.50 91 VAL A CA 1
ATOM 720 C C . VAL A 1 91 ? -10.207 -1.592 -8.891 1.00 84.50 91 VAL A C 1
ATOM 722 O O . VAL A 1 91 ? -10.953 -1.390 -7.936 1.00 84.50 91 VAL A O 1
ATOM 725 N N . SER A 1 92 ? -9.683 -2.787 -9.166 1.00 87.19 92 SER A N 1
ATOM 726 C CA . SER A 1 92 ? -9.937 -3.995 -8.378 1.00 87.19 92 SER A CA 1
ATOM 727 C C . SER A 1 92 ? -9.048 -4.094 -7.136 1.00 87.19 92 SER A C 1
ATOM 729 O O . SER A 1 92 ? -8.046 -3.390 -7.011 1.00 87.19 92 SER A O 1
ATOM 731 N N . ALA A 1 93 ? -9.374 -5.037 -6.247 1.00 92.06 93 ALA A N 1
ATOM 732 C CA . ALA A 1 93 ? -8.523 -5.393 -5.116 1.00 92.06 93 ALA A CA 1
ATOM 733 C C . ALA A 1 93 ? -7.090 -5.736 -5.574 1.00 92.06 93 ALA A C 1
ATOM 735 O O . ALA A 1 93 ? -6.930 -6.495 -6.539 1.00 92.06 93 ALA A O 1
ATOM 736 N N . PRO A 1 94 ? -6.048 -5.217 -4.899 1.00 92.44 94 PRO A N 1
ATOM 737 C CA . PRO A 1 94 ? -4.674 -5.545 -5.243 1.00 92.44 94 PRO A CA 1
ATOM 738 C C . PRO A 1 94 ? -4.359 -6.999 -4.875 1.00 92.44 94 PRO A C 1
ATOM 740 O O . PRO A 1 94 ? -4.822 -7.518 -3.857 1.00 92.44 94 PRO A O 1
ATOM 743 N N . LEU A 1 95 ? -3.514 -7.657 -5.670 1.00 95.19 95 LEU A N 1
ATOM 744 C CA . LEU A 1 95 ? -2.904 -8.919 -5.250 1.00 95.19 95 LEU A CA 1
ATOM 745 C C . LEU A 1 95 ? -1.990 -8.648 -4.039 1.00 95.19 95 LEU A C 1
ATOM 747 O O . LEU A 1 95 ? -1.167 -7.737 -4.127 1.00 95.19 95 LEU A O 1
ATOM 751 N N . PRO A 1 96 ? -2.042 -9.439 -2.947 1.00 95.62 96 PRO A N 1
ATOM 752 C CA . PRO A 1 96 ? -1.173 -9.221 -1.784 1.00 95.62 96 PRO A CA 1
ATOM 753 C C . PRO A 1 96 ? 0.322 -9.203 -2.131 1.00 95.62 96 PRO A C 1
ATOM 755 O O . PRO A 1 96 ? 1.080 -8.402 -1.595 1.00 95.62 96 PRO A O 1
ATOM 758 N N . LEU A 1 97 ? 0.741 -10.029 -3.096 1.00 96.69 97 LEU A N 1
ATOM 759 C CA . LEU A 1 97 ? 2.113 -10.010 -3.606 1.00 96.69 97 LEU A CA 1
ATOM 760 C C . LEU A 1 97 ? 2.467 -8.678 -4.286 1.00 96.69 97 LEU A C 1
ATOM 762 O O . LEU A 1 97 ? 3.576 -8.189 -4.104 1.00 96.69 97 LEU A O 1
ATOM 766 N N . ALA A 1 98 ? 1.537 -8.080 -5.038 1.00 96.06 98 ALA A N 1
ATOM 767 C CA . ALA A 1 98 ? 1.767 -6.788 -5.681 1.00 96.06 98 ALA A CA 1
ATOM 768 C C . ALA A 1 98 ? 1.945 -5.673 -4.639 1.00 96.06 98 ALA A C 1
ATOM 770 O O . ALA A 1 98 ? 2.862 -4.874 -4.772 1.00 96.06 98 ALA A O 1
ATOM 771 N N . ALA A 1 99 ? 1.167 -5.693 -3.551 1.00 95.88 99 ALA A N 1
ATOM 772 C CA . ALA A 1 99 ? 1.339 -4.747 -2.447 1.00 95.88 99 ALA A CA 1
ATOM 773 C C . ALA A 1 99 ? 2.727 -4.858 -1.780 1.00 95.88 99 ALA A C 1
ATOM 775 O O . ALA A 1 99 ? 3.325 -3.848 -1.416 1.00 95.88 99 ALA A O 1
ATOM 776 N N . LEU A 1 100 ? 3.282 -6.072 -1.660 1.00 96.69 100 LEU A N 1
ATOM 777 C CA . LEU A 1 100 ? 4.656 -6.262 -1.174 1.00 96.69 100 LEU A CA 1
ATOM 778 C C . LEU A 1 100 ? 5.704 -5.750 -2.173 1.00 96.69 100 LEU A C 1
ATOM 780 O O . LEU A 1 100 ? 6.720 -5.194 -1.759 1.00 96.69 100 LEU A O 1
ATOM 784 N N . CYS A 1 101 ? 5.473 -5.909 -3.480 1.00 95.69 101 CYS A N 1
ATOM 785 C CA . CYS A 1 101 ? 6.330 -5.304 -4.500 1.00 95.69 101 CYS A CA 1
ATOM 786 C C . CYS A 1 101 ? 6.312 -3.771 -4.408 1.00 95.69 101 CYS A C 1
ATOM 788 O O . CYS A 1 101 ? 7.377 -3.155 -4.460 1.00 95.69 101 CYS A O 1
ATOM 790 N N . ASP A 1 102 ? 5.137 -3.171 -4.205 1.00 95.25 102 ASP A N 1
ATOM 791 C CA . ASP A 1 102 ? 4.995 -1.727 -4.004 1.00 95.25 102 ASP A CA 1
ATOM 792 C C . ASP A 1 102 ? 5.718 -1.271 -2.733 1.00 95.25 102 ASP A C 1
ATOM 794 O O . ASP A 1 102 ? 6.416 -0.262 -2.765 1.00 95.25 102 ASP A O 1
ATOM 798 N N . PHE A 1 103 ? 5.665 -2.047 -1.644 1.00 95.94 103 PHE A N 1
ATOM 799 C CA . PHE A 1 103 ? 6.423 -1.751 -0.424 1.00 95.94 103 PHE A CA 1
ATOM 800 C C . PHE A 1 103 ? 7.938 -1.692 -0.674 1.00 95.94 103 PHE A C 1
ATOM 802 O O . PHE A 1 103 ? 8.601 -0.745 -0.248 1.00 95.94 103 PHE A O 1
ATOM 809 N N . VAL A 1 104 ? 8.490 -2.655 -1.421 1.00 95.88 104 VAL A N 1
ATOM 810 C CA . VAL A 1 104 ? 9.907 -2.633 -1.827 1.00 95.88 104 VAL A CA 1
ATOM 811 C C . VAL A 1 104 ? 10.200 -1.425 -2.719 1.00 95.88 104 VAL A C 1
ATOM 813 O O . VAL A 1 104 ? 11.210 -0.750 -2.526 1.00 95.88 104 VAL A O 1
ATOM 816 N N . SER A 1 105 ? 9.314 -1.128 -3.673 1.00 94.12 105 SER A N 1
ATOM 817 C CA . SER A 1 105 ? 9.458 0.020 -4.570 1.00 94.12 105 SER A CA 1
ATOM 818 C C . SER A 1 105 ? 9.485 1.341 -3.797 1.00 94.12 105 SER A C 1
ATOM 820 O O . SER A 1 105 ? 10.361 2.172 -4.034 1.00 94.12 105 SER A O 1
ATOM 822 N N . SER A 1 106 ? 8.570 1.523 -2.842 1.00 95.00 106 SER A N 1
ATOM 823 C CA . SER A 1 10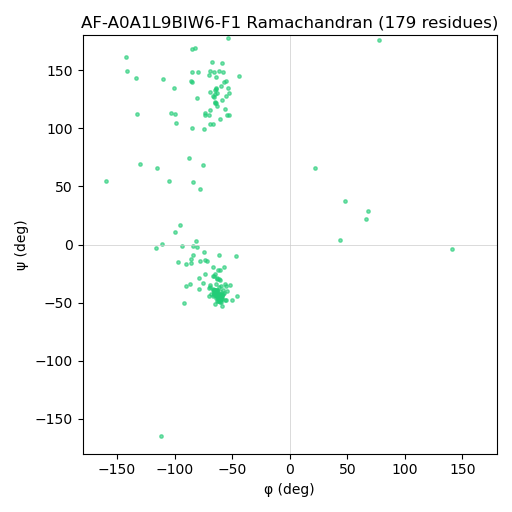6 ? 8.507 2.700 -1.974 1.00 95.00 106 SER A CA 1
ATOM 824 C C . SER A 1 106 ? 9.731 2.819 -1.069 1.00 95.00 106 SER A C 1
ATOM 826 O O . SER A 1 106 ? 10.230 3.924 -0.887 1.00 95.00 106 SER A O 1
ATOM 828 N N . PHE A 1 107 ? 10.241 1.702 -0.538 1.00 95.00 107 PHE A N 1
ATOM 829 C CA . PHE A 1 107 ? 11.444 1.704 0.296 1.00 95.00 107 PHE A CA 1
ATOM 830 C C . PHE A 1 107 ? 12.699 2.104 -0.492 1.00 95.00 107 PHE A C 1
ATOM 832 O O . PHE A 1 107 ? 13.524 2.866 0.005 1.00 95.00 107 PHE A O 1
ATOM 839 N N . LEU A 1 108 ? 12.847 1.604 -1.724 1.00 94.25 108 LEU A N 1
ATOM 840 C CA . LEU A 1 108 ? 14.003 1.916 -2.569 1.00 94.25 108 LEU A CA 1
ATOM 841 C C . LEU A 1 108 ? 13.933 3.321 -3.175 1.00 94.25 108 LEU A C 1
ATOM 843 O O . LEU A 1 108 ? 14.974 3.939 -3.373 1.00 94.25 108 LEU A O 1
ATOM 847 N N . ASN A 1 109 ? 12.730 3.813 -3.491 1.00 92.94 109 ASN A N 1
ATOM 848 C CA . ASN A 1 109 ? 12.502 5.118 -4.121 1.00 92.94 109 ASN A CA 1
ATOM 849 C C . ASN A 1 109 ? 13.409 5.375 -5.352 1.00 92.94 109 ASN A C 1
ATOM 851 O O . ASN A 1 109 ? 13.895 6.484 -5.587 1.00 92.94 109 ASN A O 1
ATOM 855 N N . ASN A 1 110 ? 13.660 4.325 -6.141 1.00 90.69 110 ASN A N 1
ATOM 856 C CA . ASN A 1 110 ? 14.496 4.390 -7.338 1.00 90.69 110 ASN A CA 1
ATOM 857 C C . ASN A 1 110 ? 13.735 5.098 -8.469 1.00 90.69 110 ASN A C 1
ATOM 859 O O . ASN A 1 110 ? 12.879 4.503 -9.127 1.00 90.69 110 ASN A O 1
ATOM 863 N N . GLY A 1 111 ? 14.029 6.382 -8.675 1.00 81.62 111 GLY A N 1
ATOM 864 C CA . GLY A 1 111 ? 13.375 7.207 -9.688 1.00 81.62 111 GLY A CA 1
ATOM 865 C C . GLY A 1 111 ? 13.739 6.818 -11.125 1.00 81.62 111 GLY A C 1
ATOM 866 O O . GLY A 1 111 ? 14.858 6.409 -11.415 1.00 81.62 111 GLY A O 1
ATOM 867 N N . MET A 1 112 ? 12.801 7.031 -12.050 1.00 81.81 112 MET A N 1
ATOM 868 C CA . MET A 1 112 ? 12.944 6.684 -13.475 1.00 81.81 112 MET A CA 1
ATOM 869 C C . MET A 1 112 ? 13.320 7.875 -14.375 1.00 81.81 112 MET A C 1
ATOM 871 O O . MET A 1 112 ? 13.267 7.777 -15.597 1.00 81.81 112 MET A O 1
ATOM 875 N N . ALA A 1 113 ? 13.692 9.019 -13.789 1.00 83.56 113 ALA A N 1
ATOM 876 C CA . ALA A 1 113 ? 14.015 10.232 -14.549 1.00 83.56 113 ALA A CA 1
ATOM 877 C C . ALA A 1 113 ? 15.318 10.101 -15.360 1.00 83.56 113 ALA A C 1
ATOM 879 O O . ALA A 1 113 ? 15.425 10.641 -16.459 1.00 83.56 113 ALA A O 1
ATOM 880 N N . VAL A 1 114 ? 16.304 9.376 -14.826 1.00 84.81 114 VAL A N 1
ATOM 881 C CA . VAL A 1 114 ? 17.563 9.036 -15.502 1.00 84.81 114 VAL A CA 1
ATOM 882 C C . VAL A 1 114 ? 17.951 7.604 -15.143 1.00 84.81 114 VAL A C 1
ATOM 884 O O . VAL A 1 114 ? 17.653 7.141 -14.044 1.00 84.81 114 VAL A O 1
ATOM 887 N N . TYR A 1 115 ? 18.625 6.906 -16.060 1.00 80.94 115 TYR A N 1
ATOM 888 C CA . TYR A 1 115 ? 18.950 5.483 -15.919 1.00 80.94 115 TYR A CA 1
ATOM 889 C C . TYR A 1 115 ? 19.703 5.171 -14.620 1.00 80.94 115 TYR A C 1
ATOM 891 O O . TYR A 1 115 ? 19.373 4.200 -13.949 1.00 80.94 115 TYR A O 1
ATOM 899 N N . ASP A 1 116 ? 20.641 6.033 -14.224 1.00 89.19 116 ASP A N 1
ATOM 900 C CA . ASP A 1 116 ? 21.466 5.845 -13.025 1.00 89.19 116 ASP A CA 1
ATOM 901 C C . ASP A 1 116 ? 20.663 5.822 -11.714 1.00 89.19 116 ASP A C 1
ATOM 903 O O . ASP A 1 116 ? 21.115 5.242 -10.729 1.00 89.19 116 ASP A O 1
ATOM 907 N N . MET A 1 117 ? 19.457 6.397 -11.699 1.00 89.25 117 MET A N 1
ATOM 908 C CA . MET A 1 117 ? 18.570 6.404 -10.529 1.00 89.25 117 MET A CA 1
ATOM 909 C C . MET A 1 117 ? 17.700 5.141 -10.427 1.00 89.25 117 MET A C 1
ATOM 911 O O . MET A 1 117 ? 17.145 4.861 -9.366 1.00 89.25 117 MET A O 1
ATOM 915 N N . GLY A 1 118 ? 17.583 4.362 -11.507 1.00 90.69 118 GLY A N 1
ATOM 916 C CA . GLY A 1 118 ? 16.691 3.204 -11.576 1.00 90.69 118 GLY A CA 1
ATOM 917 C C . GLY A 1 118 ? 17.068 2.201 -12.668 1.00 90.69 118 GLY A C 1
ATOM 918 O O . GLY A 1 118 ? 16.210 1.851 -13.486 1.00 90.69 118 GLY A O 1
ATOM 919 N N . PRO A 1 119 ? 18.315 1.689 -12.708 1.00 90.88 119 PRO A N 1
ATOM 920 C CA . PRO A 1 119 ? 18.782 0.874 -13.830 1.00 90.88 119 PRO A CA 1
ATOM 921 C C . PRO A 1 119 ? 18.019 -0.453 -13.933 1.00 90.88 119 PRO A C 1
ATOM 923 O O . PRO A 1 119 ? 17.648 -0.893 -15.022 1.00 90.88 119 PRO A O 1
ATOM 926 N N . ILE A 1 120 ? 17.716 -1.067 -12.784 1.00 92.38 120 ILE A N 1
ATOM 927 C CA . ILE A 1 120 ? 16.963 -2.325 -12.715 1.00 92.38 120 ILE A CA 1
ATOM 928 C C . ILE A 1 120 ? 15.499 -2.118 -13.110 1.00 92.38 120 ILE A C 1
ATOM 930 O O . ILE A 1 120 ? 14.974 -2.895 -13.904 1.00 92.38 120 ILE A O 1
ATOM 934 N N . VAL A 1 121 ? 14.856 -1.056 -12.615 1.00 90.81 121 VAL A N 1
ATOM 935 C CA . VAL A 1 121 ? 13.454 -0.751 -12.941 1.00 90.81 121 VAL A CA 1
ATOM 936 C C . VAL A 1 121 ? 13.315 -0.435 -14.435 1.00 90.81 121 VAL A C 1
ATOM 938 O O . VAL A 1 121 ? 12.415 -0.964 -15.081 1.00 90.81 121 VAL A O 1
ATOM 941 N N . THR A 1 122 ? 14.275 0.292 -15.020 1.00 88.62 122 THR A N 1
ATOM 942 C CA . THR A 1 122 ? 14.339 0.541 -16.473 1.00 88.62 122 THR A CA 1
ATOM 943 C C . THR A 1 122 ? 14.428 -0.760 -17.272 1.00 88.62 122 THR A C 1
ATOM 945 O O . THR A 1 122 ? 13.700 -0.950 -18.248 1.00 88.62 122 THR A O 1
ATOM 948 N N . ALA A 1 123 ? 15.311 -1.679 -16.873 1.00 90.38 123 ALA A N 1
ATOM 949 C CA . ALA A 1 123 ? 15.453 -2.965 -17.552 1.00 90.38 123 ALA A CA 1
ATOM 950 C C . ALA A 1 123 ? 14.174 -3.817 -17.446 1.00 90.38 123 ALA A C 1
ATOM 952 O O . ALA A 1 123 ? 13.764 -4.455 -18.418 1.00 90.38 123 ALA A O 1
ATOM 953 N N . MET A 1 124 ? 13.522 -3.815 -16.279 1.00 91.94 124 MET A N 1
ATOM 954 C CA . MET A 1 124 ? 12.250 -4.510 -16.068 1.00 91.94 124 MET A CA 1
ATOM 955 C C . MET A 1 124 ? 11.138 -3.927 -16.943 1.00 91.94 124 MET A C 1
ATOM 957 O O . MET A 1 124 ? 10.462 -4.686 -17.637 1.00 91.94 124 MET A O 1
ATOM 961 N N . GLU A 1 125 ? 10.983 -2.602 -16.962 1.00 91.06 125 GLU A N 1
ATOM 962 C CA . GLU A 1 125 ? 9.998 -1.909 -17.796 1.00 91.06 125 GLU A CA 1
ATOM 963 C C . GLU A 1 125 ? 10.185 -2.261 -19.274 1.00 91.06 125 GLU A C 1
ATOM 965 O O . GLU A 1 125 ? 9.230 -2.663 -19.939 1.00 91.06 125 GLU A O 1
ATOM 970 N N . HIS A 1 126 ? 11.423 -2.204 -19.771 1.00 87.00 126 HIS A N 1
ATOM 971 C CA . HIS A 1 126 ? 11.739 -2.556 -21.153 1.00 87.00 126 HIS A CA 1
ATOM 972 C C . HIS A 1 126 ? 11.269 -3.973 -21.511 1.00 87.00 126 HIS A C 1
ATOM 974 O O . HIS A 1 126 ? 10.595 -4.176 -22.524 1.00 87.00 126 HIS A O 1
ATOM 980 N N . ASN A 1 127 ? 11.572 -4.953 -20.658 1.00 91.06 127 ASN A N 1
ATOM 981 C CA . ASN A 1 127 ? 11.184 -6.344 -20.883 1.00 91.06 127 ASN A CA 1
ATOM 982 C C . ASN A 1 127 ? 9.662 -6.541 -20.828 1.00 91.06 127 ASN A C 1
ATOM 984 O O . ASN A 1 127 ? 9.107 -7.280 -21.645 1.00 91.06 127 ASN A O 1
ATOM 988 N N . VAL A 1 128 ? 8.972 -5.866 -19.904 1.00 93.69 128 VAL A N 1
ATOM 989 C CA . VAL A 1 128 ? 7.507 -5.931 -19.786 1.00 93.69 128 VAL A CA 1
ATOM 990 C C . VAL A 1 128 ? 6.835 -5.290 -21.002 1.00 93.69 128 VAL A C 1
ATOM 992 O O . VAL A 1 128 ? 5.928 -5.891 -21.581 1.00 93.69 128 VAL A O 1
ATOM 995 N N . LEU A 1 129 ? 7.305 -4.123 -21.451 1.00 90.69 129 LEU A N 1
ATOM 996 C CA . LEU A 1 129 ? 6.819 -3.463 -22.665 1.00 90.69 129 LEU A CA 1
ATOM 997 C C . LEU A 1 129 ? 7.041 -4.333 -23.905 1.00 90.69 129 LEU A C 1
ATOM 999 O O . LEU A 1 129 ? 6.111 -4.525 -24.690 1.00 90.69 129 LEU A O 1
ATOM 1003 N N . GLY A 1 130 ? 8.238 -4.907 -24.060 1.00 86.81 130 GLY A N 1
ATOM 1004 C CA . GLY A 1 130 ? 8.556 -5.819 -25.159 1.00 86.81 130 GLY A CA 1
ATOM 1005 C C . GLY A 1 130 ? 7.645 -7.047 -25.169 1.00 86.81 130 GLY A C 1
ATOM 1006 O O . GLY A 1 130 ? 7.087 -7.411 -26.208 1.00 86.81 130 GLY A O 1
ATOM 1007 N N . TRP A 1 131 ? 7.410 -7.643 -23.998 1.00 90.69 131 TRP A N 1
ATOM 1008 C CA . TRP A 1 131 ? 6.467 -8.746 -23.840 1.00 90.69 131 TRP A CA 1
ATOM 1009 C C . TRP A 1 131 ? 5.031 -8.343 -24.219 1.00 90.69 131 TRP A C 1
ATOM 1011 O O . TRP A 1 131 ? 4.399 -9.041 -25.018 1.00 90.69 131 TRP A O 1
ATOM 1021 N N . MET A 1 132 ? 4.521 -7.211 -23.720 1.00 91.62 132 MET A N 1
ATOM 1022 C CA . MET A 1 132 ? 3.165 -6.728 -24.030 1.00 91.62 132 MET A CA 1
ATOM 1023 C C . MET A 1 132 ? 2.985 -6.419 -25.519 1.00 91.62 132 MET A C 1
ATOM 1025 O O . MET A 1 132 ? 1.989 -6.822 -26.126 1.00 91.62 132 MET A O 1
ATOM 1029 N N . ALA A 1 133 ? 3.957 -5.744 -26.131 1.00 88.75 133 ALA A N 1
ATOM 1030 C CA . ALA A 1 133 ? 3.937 -5.426 -27.551 1.00 88.75 133 ALA A CA 1
ATOM 1031 C C . ALA A 1 133 ? 3.965 -6.697 -28.414 1.00 88.75 133 ALA A C 1
ATOM 1033 O O . ALA A 1 133 ? 3.189 -6.808 -29.367 1.00 88.75 133 ALA A O 1
ATOM 1034 N N . GLY A 1 134 ? 4.769 -7.696 -28.032 1.00 86.75 134 GLY A N 1
ATOM 1035 C CA . GLY A 1 134 ? 4.790 -9.010 -28.676 1.00 86.75 134 GLY A CA 1
ATOM 1036 C C . GLY A 1 134 ? 3.444 -9.737 -28.592 1.00 86.75 134 GLY A C 1
ATOM 1037 O O . GLY A 1 134 ? 2.987 -10.305 -29.582 1.00 86.75 134 GLY A O 1
ATOM 1038 N N . LYS A 1 135 ? 2.743 -9.662 -27.451 1.00 89.50 135 LYS A N 1
ATOM 1039 C CA . LYS A 1 135 ? 1.386 -10.229 -27.299 1.00 89.50 135 LYS A CA 1
ATOM 1040 C C . LYS A 1 135 ? 0.351 -9.569 -28.209 1.00 89.50 135 LYS A C 1
ATOM 1042 O O . LYS A 1 135 ? -0.621 -10.216 -28.587 1.00 89.50 135 LYS A O 1
ATOM 1047 N N . ARG A 1 136 ? 0.552 -8.298 -28.559 1.00 88.75 136 ARG A N 1
ATOM 1048 C CA . ARG A 1 136 ? -0.324 -7.526 -29.452 1.00 88.75 136 ARG A CA 1
ATOM 1049 C C . ARG A 1 136 ? 0.115 -7.566 -30.920 1.00 88.75 136 ARG A C 1
ATOM 1051 O O . ARG A 1 136 ? -0.559 -6.963 -31.746 1.00 88.75 136 ARG A O 1
ATOM 1058 N N . GLY A 1 137 ? 1.218 -8.251 -31.239 1.00 86.25 137 GLY A N 1
ATOM 1059 C CA . GLY A 1 137 ? 1.792 -8.285 -32.588 1.00 86.25 137 GLY A CA 1
ATOM 1060 C C . GLY A 1 137 ? 2.338 -6.933 -33.062 1.00 86.25 137 GLY A C 1
ATOM 1061 O O . GLY A 1 137 ? 2.438 -6.708 -34.262 1.00 86.25 137 GLY A O 1
ATOM 1062 N N . LEU A 1 138 ? 2.653 -6.022 -32.135 1.00 79.44 138 LEU A N 1
ATOM 1063 C CA . LEU A 1 138 ? 3.099 -4.656 -32.437 1.00 79.44 138 LEU A CA 1
ATOM 1064 C C . LEU A 1 138 ? 4.610 -4.551 -32.679 1.00 79.44 138 LEU A C 1
ATOM 1066 O O . LEU A 1 138 ? 5.078 -3.526 -33.164 1.00 79.44 138 LEU A O 1
ATOM 1070 N N . LEU A 1 139 ? 5.371 -5.595 -32.347 1.00 65.62 139 LEU A N 1
ATOM 1071 C CA . LEU A 1 139 ? 6.804 -5.690 -32.610 1.00 65.62 139 LEU A CA 1
ATOM 1072 C C . LEU A 1 139 ? 7.127 -7.065 -33.217 1.00 65.62 139 LEU A C 1
ATOM 1074 O O . LEU A 1 139 ? 6.540 -8.065 -32.782 1.00 65.62 139 LEU A O 1
ATOM 1078 N N . PRO A 1 140 ? 8.072 -7.153 -34.173 1.00 57.97 140 PRO A N 1
ATOM 1079 C CA . PRO A 1 140 ? 8.756 -8.412 -34.439 1.00 57.97 140 PRO A CA 1
ATOM 1080 C C . PRO A 1 140 ? 9.456 -8.891 -33.152 1.00 57.97 140 PRO A C 1
ATOM 1082 O O . PRO A 1 140 ? 9.672 -8.104 -32.229 1.00 57.97 140 PRO A O 1
ATOM 1085 N N . ARG A 1 141 ? 9.713 -10.205 -33.035 1.00 53.25 141 ARG A N 1
ATOM 1086 C CA . ARG A 1 141 ? 10.273 -10.836 -31.819 1.00 53.25 141 ARG A CA 1
ATOM 1087 C C . ARG A 1 141 ? 11.437 -10.013 -31.242 1.00 53.25 141 ARG A C 1
ATOM 1089 O O . ARG A 1 141 ? 12.207 -9.427 -31.989 1.00 53.25 141 ARG A O 1
ATOM 1096 N N . ALA A 1 142 ? 11.524 -10.010 -29.909 1.00 53.34 142 ALA A N 1
ATOM 1097 C CA . ALA A 1 142 ? 12.272 -9.101 -29.026 1.00 53.34 142 ALA A CA 1
ATOM 1098 C C . ALA A 1 142 ? 13.742 -8.776 -29.378 1.00 53.34 142 ALA A C 1
ATOM 1100 O O . ALA A 1 142 ? 14.308 -7.853 -28.800 1.00 53.34 142 ALA A O 1
ATOM 1101 N N . ASP A 1 143 ? 14.342 -9.465 -30.339 1.00 51.31 143 ASP A N 1
ATOM 1102 C CA . ASP A 1 143 ? 15.731 -9.291 -30.759 1.00 51.31 143 ASP A CA 1
ATOM 1103 C C . ASP A 1 143 ? 15.952 -7.969 -31.541 1.00 51.31 143 ASP A C 1
ATOM 1105 O O . ASP A 1 143 ? 17.083 -7.497 -31.689 1.00 51.31 143 ASP A O 1
ATOM 1109 N N . ASP A 1 144 ? 14.869 -7.310 -31.983 1.00 48.09 144 ASP A N 1
ATOM 1110 C CA . ASP A 1 144 ? 14.921 -6.096 -32.810 1.00 48.09 144 ASP A CA 1
ATOM 1111 C C . ASP A 1 144 ? 14.775 -4.774 -32.037 1.00 48.09 144 ASP A C 1
ATOM 1113 O O . ASP A 1 144 ? 15.103 -3.707 -32.567 1.00 48.09 144 ASP A O 1
ATOM 1117 N N . ALA A 1 145 ? 14.323 -4.816 -30.780 1.00 48.12 145 ALA A N 1
ATOM 1118 C CA . ALA A 1 145 ? 14.032 -3.637 -29.957 1.00 48.12 145 ALA A CA 1
ATOM 1119 C C . ALA A 1 145 ? 15.289 -3.086 -29.258 1.00 48.12 145 ALA A C 1
ATOM 1121 O O . ALA A 1 145 ? 15.354 -2.896 -28.047 1.00 48.12 145 ALA A O 1
ATOM 1122 N N . ARG A 1 146 ? 16.329 -2.818 -30.042 1.00 52.09 146 ARG A N 1
ATOM 1123 C CA . ARG A 1 146 ? 17.579 -2.200 -29.587 1.00 52.09 146 ARG A CA 1
ATOM 1124 C C . ARG A 1 146 ? 17.354 -0.752 -29.138 1.00 52.09 146 ARG A C 1
ATOM 1126 O O . ARG A 1 146 ? 17.212 0.125 -29.979 1.00 52.09 146 ARG A O 1
ATOM 1133 N N . TRP A 1 147 ? 17.332 -0.529 -27.819 1.00 49.78 147 TRP A N 1
ATOM 1134 C CA . TRP A 1 147 ? 17.813 0.637 -27.041 1.00 49.78 147 TRP A CA 1
ATOM 1135 C C . TRP A 1 147 ? 17.546 2.097 -27.489 1.00 49.78 147 TRP A C 1
ATOM 1137 O O . TRP A 1 147 ? 18.000 3.017 -26.809 1.00 49.78 147 TRP A O 1
ATOM 1147 N N . ALA A 1 148 ? 16.807 2.368 -28.564 1.00 43.94 148 ALA A N 1
ATOM 1148 C CA . ALA A 1 148 ? 16.858 3.665 -29.246 1.00 43.94 148 ALA A 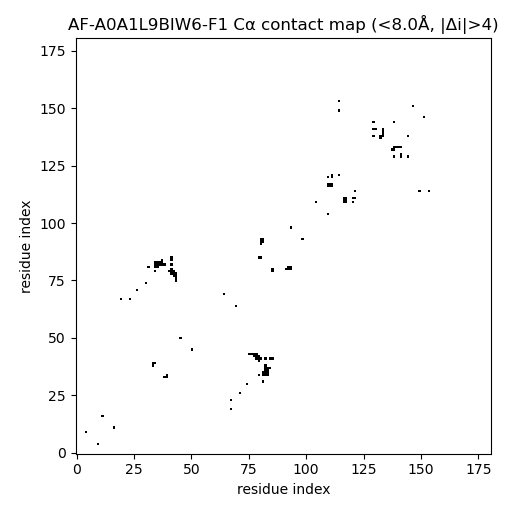CA 1
ATOM 1149 C C . ALA A 1 148 ? 16.309 4.863 -28.442 1.00 43.94 148 ALA A C 1
ATOM 1151 O O . ALA A 1 148 ? 16.653 5.996 -28.757 1.00 43.94 148 ALA A O 1
ATOM 1152 N N . GLY A 1 149 ? 15.495 4.642 -27.405 1.00 44.25 149 GLY A N 1
ATOM 1153 C CA . GLY A 1 149 ? 14.935 5.731 -26.592 1.00 44.25 149 GLY A CA 1
ATOM 1154 C C . GLY A 1 149 ? 15.774 6.101 -25.367 1.00 44.25 149 GLY A C 1
ATOM 1155 O O . GLY A 1 149 ? 16.095 7.266 -25.161 1.00 44.25 149 GLY A O 1
ATOM 1156 N N . VAL A 1 150 ? 16.154 5.112 -24.554 1.00 48.94 150 VAL A N 1
ATOM 1157 C CA . VAL A 1 150 ? 16.781 5.371 -23.244 1.00 48.94 150 VAL A CA 1
ATOM 1158 C C . VAL A 1 150 ? 18.306 5.457 -23.343 1.00 48.94 150 VAL A C 1
ATOM 1160 O O . VAL A 1 150 ? 18.911 6.308 -22.699 1.00 48.94 150 VAL A O 1
ATOM 1163 N N . ALA A 1 151 ? 18.950 4.666 -24.211 1.00 44.66 151 ALA A N 1
ATOM 1164 C CA . ALA A 1 151 ? 20.404 4.746 -24.382 1.00 44.66 151 ALA A CA 1
ATOM 1165 C C . ALA A 1 151 ? 20.849 6.006 -25.148 1.00 44.66 151 ALA A C 1
ATOM 1167 O O . ALA A 1 151 ? 21.966 6.481 -24.951 1.00 44.66 151 ALA A O 1
ATOM 1168 N N . ALA A 1 152 ? 19.983 6.578 -25.994 1.00 43.31 152 ALA A N 1
ATOM 1169 C CA . ALA A 1 152 ? 20.316 7.756 -26.797 1.00 43.31 152 ALA A CA 1
ATOM 1170 C C . ALA A 1 152 ? 20.558 9.018 -25.948 1.00 43.31 152 ALA A C 1
ATOM 1172 O O . ALA A 1 152 ? 21.341 9.874 -26.349 1.00 43.31 152 ALA 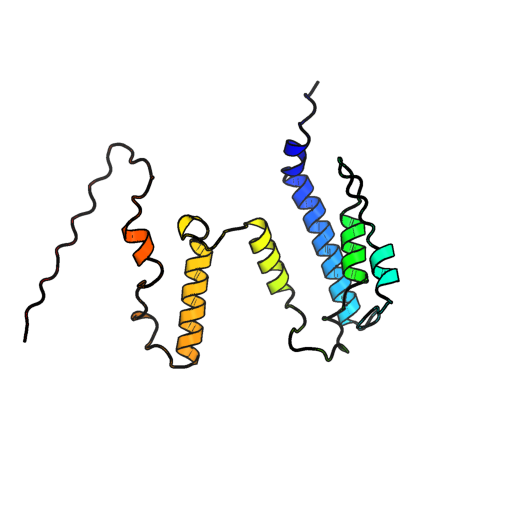A O 1
ATOM 1173 N N . HIS A 1 153 ? 19.954 9.118 -24.757 1.00 43.25 153 HIS A N 1
ATOM 1174 C CA . HIS A 1 153 ? 20.241 10.223 -23.837 1.00 43.25 153 HIS A CA 1
ATOM 1175 C C . HIS A 1 153 ? 21.559 10.021 -23.064 1.00 43.25 153 HIS A C 1
ATOM 1177 O O . HIS A 1 153 ? 22.253 10.986 -22.751 1.00 43.25 153 HIS A O 1
ATOM 1183 N N . HIS A 1 154 ? 21.953 8.764 -22.824 1.00 47.06 154 HIS A N 1
ATOM 1184 C CA . HIS A 1 154 ? 23.136 8.402 -22.028 1.00 47.06 154 HIS A CA 1
ATOM 1185 C C . HIS A 1 154 ? 24.430 8.262 -22.831 1.00 47.06 154 HIS A C 1
ATOM 1187 O O . HIS A 1 154 ? 25.510 8.378 -22.261 1.00 47.06 154 HIS A O 1
ATOM 1193 N N . ALA A 1 155 ? 24.367 8.130 -24.159 1.00 44.47 155 ALA A N 1
ATOM 1194 C CA . ALA A 1 155 ? 25.562 8.194 -25.010 1.00 44.47 155 ALA A CA 1
ATOM 1195 C C . ALA A 1 155 ? 26.299 9.557 -24.943 1.00 44.47 155 ALA A C 1
ATOM 1197 O O . ALA A 1 155 ? 27.412 9.677 -25.456 1.00 44.47 155 ALA A O 1
ATOM 1198 N N . HIS A 1 156 ? 25.708 10.570 -24.294 1.00 43.22 156 HIS A N 1
ATOM 1199 C CA . HIS A 1 156 ? 26.294 11.896 -24.091 1.00 43.22 156 HIS A CA 1
ATOM 1200 C C . HIS A 1 156 ? 26.683 12.232 -22.642 1.00 43.22 156 HIS A C 1
ATOM 1202 O O . HIS A 1 156 ? 27.220 13.317 -22.420 1.00 43.22 156 HIS A O 1
ATOM 1208 N N . GLN A 1 157 ? 26.486 11.337 -21.667 1.00 43.03 157 GLN A N 1
ATOM 1209 C CA . GLN A 1 157 ? 26.944 11.570 -20.293 1.00 43.03 157 GLN A CA 1
ATOM 1210 C C . GLN A 1 157 ? 28.221 10.760 -20.020 1.00 43.03 157 GLN A C 1
ATOM 1212 O O . GLN A 1 157 ? 28.188 9.529 -20.045 1.00 43.03 157 GLN A O 1
ATOM 1217 N N . PRO A 1 158 ? 29.384 11.407 -19.806 1.00 39.12 158 PRO A N 1
ATOM 1218 C CA . PRO A 1 158 ? 30.594 10.683 -19.451 1.00 39.12 158 PRO A CA 1
ATOM 1219 C C . PRO A 1 158 ? 30.413 10.047 -18.071 1.00 39.12 158 PRO A C 1
ATOM 1221 O O . PRO A 1 158 ? 30.093 10.727 -17.099 1.00 39.12 158 PRO A O 1
ATOM 1224 N N . ALA A 1 159 ? 30.649 8.738 -17.984 1.00 47.94 159 ALA A N 1
ATOM 1225 C CA . ALA A 1 159 ? 30.653 8.014 -16.721 1.00 47.94 159 ALA A CA 1
ATOM 1226 C C . ALA A 1 159 ? 31.632 8.678 -15.734 1.00 47.94 159 ALA A C 1
ATOM 1228 O O . ALA A 1 159 ? 32.850 8.605 -15.911 1.00 47.94 159 ALA A O 1
ATOM 1229 N N . HIS A 1 160 ? 31.112 9.290 -14.669 1.00 46.34 160 HIS A N 1
ATOM 1230 C CA . HIS A 1 160 ? 31.897 9.812 -13.546 1.00 46.34 160 HIS A CA 1
ATOM 1231 C C . HIS A 1 160 ? 32.332 8.675 -12.604 1.00 46.34 160 HIS A C 1
ATOM 1233 O O . HIS A 1 160 ? 32.173 8.739 -11.388 1.00 46.34 160 HIS A O 1
ATOM 1239 N N . HIS A 1 161 ? 32.873 7.593 -13.161 1.00 49.62 161 HIS A N 1
ATOM 1240 C CA . HIS A 1 161 ? 33.533 6.549 -12.386 1.00 49.62 161 HIS A CA 1
ATOM 1241 C C . HIS A 1 161 ? 35.037 6.768 -12.477 1.00 49.62 161 HIS A C 1
ATOM 1243 O O . HIS A 1 161 ? 35.639 6.652 -13.546 1.00 49.62 161 HIS A O 1
ATOM 1249 N N . GLY A 1 162 ? 35.632 7.138 -11.340 1.00 40.28 162 GLY A N 1
ATOM 1250 C CA . GLY A 1 162 ? 37.069 7.319 -11.197 1.00 40.28 162 GLY A CA 1
ATOM 1251 C C . GLY A 1 162 ? 37.807 6.074 -11.679 1.00 40.28 162 GLY A C 1
ATOM 1252 O O . GLY A 1 162 ? 37.726 5.011 -11.066 1.00 40.28 162 GLY A O 1
ATOM 1253 N N . ARG A 1 163 ? 38.519 6.201 -12.801 1.00 39.56 163 ARG A N 1
ATOM 1254 C CA . ARG A 1 163 ? 39.425 5.161 -13.285 1.00 39.56 163 ARG A CA 1
ATOM 1255 C C . ARG A 1 163 ? 40.615 5.085 -12.335 1.00 39.56 163 ARG A C 1
ATOM 1257 O O . ARG A 1 163 ? 41.404 6.024 -12.260 1.00 39.56 163 ARG A O 1
ATOM 1264 N N . GLY A 1 164 ? 40.768 3.956 -11.651 1.00 38.03 164 GLY A N 1
ATOM 1265 C CA . GLY A 1 164 ? 42.046 3.586 -11.049 1.00 38.03 164 GLY A CA 1
ATOM 1266 C C . GLY A 1 164 ? 43.129 3.430 -12.134 1.00 38.03 164 GLY A C 1
ATOM 1267 O O . GLY A 1 164 ? 42.809 3.065 -13.273 1.00 38.03 164 GLY A O 1
ATOM 1268 N N . PRO A 1 165 ? 44.404 3.713 -11.825 1.00 34.47 165 PRO A N 1
ATOM 1269 C CA . PRO A 1 165 ? 45.481 3.647 -12.804 1.00 34.47 165 PRO A CA 1
ATOM 1270 C C . PRO A 1 165 ? 45.746 2.179 -13.171 1.00 34.47 165 PRO A C 1
ATOM 1272 O O . PRO A 1 165 ? 46.203 1.405 -12.337 1.00 34.47 165 PRO A O 1
ATOM 1275 N N . GLY A 1 166 ? 45.434 1.783 -14.412 1.00 47.16 166 GLY A N 1
ATOM 1276 C CA . GLY A 1 166 ? 45.797 0.458 -14.944 1.00 47.16 166 GLY A CA 1
ATOM 1277 C C . GLY A 1 166 ? 44.774 -0.253 -15.838 1.00 47.16 166 GLY A C 1
ATOM 1278 O O . GLY A 1 166 ? 45.089 -1.318 -16.358 1.00 47.16 166 GLY A O 1
ATOM 1279 N N . SER A 1 167 ? 43.571 0.286 -16.060 1.00 41.28 167 SER A N 1
ATOM 1280 C CA . SER A 1 167 ? 42.609 -0.360 -16.974 1.00 41.28 167 SER A CA 1
ATOM 1281 C C . SER A 1 167 ? 42.915 -0.042 -18.449 1.00 41.28 167 SER A C 1
ATOM 1283 O O . SER A 1 167 ? 42.997 1.142 -18.794 1.00 41.28 167 SER A O 1
ATOM 1285 N N . PRO A 1 168 ? 43.060 -1.050 -19.336 1.00 40.47 168 PRO A N 1
ATOM 1286 C CA . PRO A 1 168 ? 43.333 -0.821 -20.752 1.00 40.47 168 PRO A CA 1
ATOM 1287 C C . PRO A 1 168 ? 42.147 -0.124 -21.436 1.00 40.47 168 PRO A C 1
ATOM 1289 O O . PRO A 1 168 ? 40.988 -0.296 -21.052 1.00 40.47 168 PRO A O 1
ATOM 1292 N N . ALA A 1 169 ? 42.444 0.702 -22.441 1.00 43.41 169 ALA A N 1
ATOM 1293 C CA . ALA A 1 169 ? 41.434 1.422 -23.210 1.00 43.41 169 ALA A CA 1
ATOM 1294 C C . ALA A 1 169 ? 40.461 0.433 -23.887 1.00 43.41 169 ALA A C 1
ATOM 1296 O O . ALA A 1 169 ? 40.925 -0.550 -24.471 1.00 43.41 169 ALA A O 1
ATOM 1297 N N . PRO A 1 170 ? 39.135 0.672 -23.862 1.00 43.41 170 PRO A N 1
ATOM 1298 C CA . PRO A 1 170 ? 38.228 -0.113 -24.683 1.00 43.41 170 PRO A CA 1
ATOM 1299 C C . PRO A 1 170 ? 38.556 0.175 -26.151 1.00 43.41 170 PRO A C 1
ATOM 1301 O O . PRO A 1 170 ? 38.597 1.331 -26.575 1.00 43.41 170 PRO A O 1
ATOM 1304 N N . GLY A 1 171 ? 38.868 -0.887 -26.896 1.00 36.94 171 GLY A N 1
ATOM 1305 C CA . GLY A 1 171 ? 39.219 -0.818 -28.308 1.00 36.94 171 GLY A CA 1
ATOM 1306 C C . GLY A 1 171 ? 38.155 -0.058 -29.093 1.00 36.94 171 GLY A C 1
ATOM 1307 O O . GLY A 1 171 ? 36.961 -0.317 -28.949 1.00 36.94 171 GLY A O 1
ATOM 1308 N N . GLY A 1 172 ? 38.600 0.906 -29.900 1.00 34.12 172 GLY A N 1
ATOM 1309 C CA . GLY A 1 172 ? 37.722 1.718 -30.729 1.00 34.12 172 GLY A CA 1
ATOM 1310 C C . GLY A 1 172 ? 36.848 0.841 -31.621 1.00 34.12 172 GLY A C 1
ATOM 1311 O O . GLY A 1 172 ? 37.346 -0.018 -32.352 1.00 34.12 172 GLY A O 1
ATOM 1312 N N . VAL A 1 173 ? 35.540 1.075 -31.562 1.00 40.75 173 VAL A N 1
ATOM 1313 C CA . VAL A 1 173 ? 34.569 0.506 -32.494 1.00 40.75 173 VAL A CA 1
ATOM 1314 C C . VAL A 1 173 ? 34.951 0.990 -33.893 1.00 40.75 173 VAL A C 1
ATOM 1316 O O . VAL A 1 173 ? 34.821 2.171 -34.212 1.00 40.75 173 VAL A O 1
ATOM 1319 N N . ARG A 1 174 ? 35.473 0.087 -34.729 1.00 30.91 174 ARG A N 1
ATOM 1320 C CA . ARG A 1 174 ? 35.650 0.356 -36.158 1.00 30.91 174 ARG A CA 1
ATOM 1321 C C . ARG A 1 174 ? 34.266 0.540 -36.771 1.00 30.91 174 ARG A C 1
ATOM 1323 O O . ARG A 1 174 ? 33.439 -0.366 -36.707 1.00 30.91 174 ARG A O 1
ATOM 1330 N N . ALA A 1 175 ? 34.036 1.702 -37.375 1.00 36.84 175 ALA A N 1
ATOM 1331 C CA . ALA A 1 175 ? 32.876 1.945 -38.215 1.00 36.84 175 ALA A CA 1
ATOM 1332 C C . ALA A 1 175 ? 32.846 0.898 -39.341 1.00 36.84 175 ALA A C 1
ATOM 1334 O O . ALA A 1 175 ? 33.764 0.828 -40.160 1.00 36.84 175 ALA A O 1
ATOM 1335 N N . ILE A 1 176 ? 31.809 0.060 -39.358 1.00 39.31 176 ILE A N 1
ATOM 1336 C CA . ILE A 1 176 ? 31.523 -0.815 -40.493 1.00 39.31 176 ILE A CA 1
ATOM 1337 C C . ILE A 1 176 ? 30.972 0.090 -41.595 1.00 39.31 176 ILE A C 1
ATOM 1339 O O . ILE A 1 176 ? 29.907 0.688 -41.450 1.00 39.31 176 ILE A O 1
ATOM 1343 N N . GLY A 1 177 ? 31.755 0.243 -42.661 1.00 30.70 177 GLY A N 1
ATOM 1344 C CA . GLY A 1 177 ? 31.399 1.044 -43.822 1.00 30.70 177 GLY A CA 1
ATOM 1345 C C . GLY A 1 177 ? 30.168 0.484 -44.530 1.00 30.70 177 GLY A C 1
ATOM 1346 O O . GLY A 1 177 ? 30.104 -0.701 -44.851 1.00 30.70 177 GLY A O 1
ATOM 1347 N N . MET A 1 178 ? 29.205 1.365 -44.797 1.00 37.50 178 MET A N 1
ATOM 1348 C CA . MET A 1 178 ? 28.182 1.152 -45.813 1.00 37.50 178 MET A CA 1
ATOM 1349 C C . MET A 1 178 ? 28.857 1.101 -47.189 1.00 37.50 178 MET A C 1
ATOM 1351 O O . MET A 1 178 ? 29.476 2.080 -47.604 1.00 37.50 178 MET A O 1
ATOM 1355 N N . HIS A 1 179 ? 28.692 -0.002 -47.916 1.00 32.50 179 HIS A N 1
ATOM 1356 C CA . HIS A 1 179 ? 28.807 0.005 -49.373 1.00 32.50 179 HIS A CA 1
ATOM 1357 C C . HIS A 1 179 ? 27.396 0.037 -49.972 1.00 32.50 179 HIS A C 1
ATOM 1359 O O . HIS A 1 179 ? 26.535 -0.710 -49.503 1.00 32.50 179 HIS A O 1
ATOM 1365 N N . PRO A 1 180 ? 27.122 0.885 -50.979 1.00 43.91 180 PRO A N 1
ATOM 1366 C CA . PRO A 1 180 ? 25.853 0.847 -51.677 1.00 43.91 180 PRO A 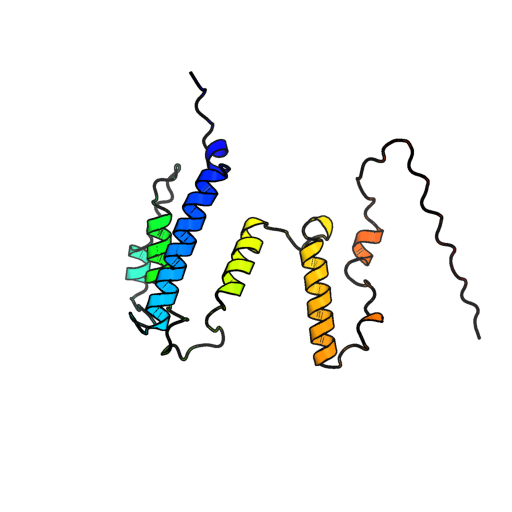CA 1
ATOM 1367 C C . PRO A 1 180 ? 25.877 -0.189 -52.811 1.00 43.91 180 PRO A C 1
ATOM 1369 O O . PRO A 1 180 ? 26.825 -0.221 -53.597 1.00 43.91 180 PRO A O 1
ATOM 1372 N N . ARG A 1 181 ? 24.732 -0.874 -52.924 1.00 39.34 181 ARG A N 1
ATOM 1373 C CA . ARG A 1 181 ? 24.252 -1.814 -53.956 1.00 39.34 181 ARG A CA 1
ATOM 1374 C C . ARG A 1 181 ? 24.640 -3.276 -53.793 1.00 39.34 181 ARG A C 1
ATOM 1376 O O . ARG A 1 181 ? 25.832 -3.608 -53.929 1.00 39.34 181 ARG A O 1
#

Nearest PDB structures (foldseek):
  2okk-assembly1_A-2  TM=8.949E-01  e=2.803E-03  Homo sapiens
  4rj0-assembly1_A  TM=7.828E-01  e=4.614E-03  Sphaerobacter thermophilus DSM 20745
  6enz-assembly1_B  TM=7.511E-01  e=3.827E-03  Mus musculus
  5o5c-assembly1_A  TM=7.715E-01  e=9.183E-02  Erwinia amylovora CFBP1430

InterPro domains:
  IPR015421 Pyridoxal phosphate-dependent transferase, major domain [G3DSA:3.40.640.10] (110-138)
  IPR015424 Pyridoxal phosphate-dependent transferase [SSF53383] (12-140)